Protein AF-0000000069436948 (afdb_homodimer)

Secondary structure (DSSP, 8-state):
--PEESS--HHHHHHHHH-S-EEEEE--SSSSSPPEEEEE-STT-EEEEETTEEEEEEEP-S--HHHHHHHHH-EEEEEEE--SSS--EEEEEEEEEEEETTSTTHHHHHTT------TTEEEEEEEEEEEEEEE--TTSPEEEEEE---HHHHHHHHS-GGGSSHHHHHHHHSB-TT--B---/--PEESS--HHHHHHHHH-S-EEEEE--SSSSSPPEEEEE-STT-EEEEETTEEEEEEEP-S--HHHHHHHHH-EEEEEEE--SSS--EEEEEEEEEEEETTSTTHHHHHTT------TTEEEEEEEEEEEEEEE--TTSPEEEEEE---HHHHHHHHS-GGGSSHHHHHHHHSB-TT--B---

Solvent-accessible surface area (backbone atoms only — not comparable to full-atom values): 18935 Å² total; per-residue (Å²): 98,46,56,74,48,95,56,50,46,72,69,55,45,53,56,60,69,65,46,68,45,36,34,38,18,28,42,39,55,44,59,78,51,70,42,38,67,44,79,46,31,48,79,38,30,60,37,76,77,48,50,46,28,35,35,32,62,36,58,70,63,45,61,21,49,60,55,12,15,24,70,65,54,12,37,32,22,40,36,38,59,41,33,56,93,64,56,33,25,41,38,40,31,31,44,33,45,79,39,39,59,89,39,88,64,26,68,67,58,52,70,69,33,75,45,76,77,57,81,54,50,48,27,34,44,37,31,45,45,75,44,38,34,34,37,61,39,41,45,44,32,31,35,45,82,72,42,68,56,61,54,42,61,56,52,52,69,68,48,54,67,86,61,69,34,72,73,49,42,38,76,54,22,26,35,21,99,81,65,40,61,32,54,131,99,45,56,73,49,94,55,49,46,71,69,55,44,52,54,60,68,65,47,70,47,36,35,41,18,29,41,38,56,44,61,77,49,70,42,39,68,45,79,46,32,48,79,38,29,60,37,75,78,49,51,47,27,36,36,33,62,37,58,72,64,43,61,23,49,61,55,12,15,24,70,66,54,13,38,33,21,42,34,38,58,40,32,55,90,66,56,33,24,40,39,40,31,32,44,34,47,79,39,39,60,88,39,86,66,26,68,67,59,52,70,67,35,75,45,76,77,58,81,54,48,48,27,35,44,37,30,46,45,74,43,38,33,36,40,61,40,41,46,44,33,32,34,44,82,72,43,67,56,60,53,41,62,56,50,53,69,66,48,55,70,86,62,69,33,72,72,51,42,37,76,54,22,26,34,21,99,83,63,40,62,32,55,130

Radius of gyration: 19.74 Å; Cα contacts (8 Å, |Δi|>4): 895; chains: 2; bounding box: 46×58×43 Å

Nearest PDB structures (foldseek):
  3u0i-assembly1_A-2  TM=7.074E-01  e=6.216E-05  Brucella abortus 2308
  3cp3-assembly1_A-2  TM=7.084E-01  e=1.045E-04  Corynebacterium diphtheriae NCTC 13129
  3u5w-assembly1_A-2  TM=6.958E-01  e=8.295E-05  Brucella abortus 2308
  3db0-assembly1_B  TM=6.432E-01  e=4.398E-05  Listeria innocua
  2hq9-assembly1_B  TM=6.538E-01  e=9.862E-05  Mesorhizobium loti

Sequence (368 aa):
MGHVYGEIDDKLARWLTEQPVYFVGTAPSGSDGHVNVSPKGMAGTFAVLGPRQVGYLDYFGSGAETIAHVRDNGRIVLMFCSFDKRCRIIRLHGRARVVQFNEPEYPRLRTSFSKELEKGARSIILVDVTRVADSCGYSVPLMDFVGHRDVYEKHVERVPEEKMTLQSALETNGSSIDGLPALRMGHVYGEIDDKLARWLTEQPVYFVGTAPSGSDGHVNVSPKGMAGTFAVLGPRQVGYLDYFGSGAETIAHVRDNGRIVLMFCSFDKRCRIIRLHGRARVVQFNEPEYPRLRTSFSKELEKGARSIILVDVTRVADSCGYSVPLMDFVGHRDVYEKHVERVPEEKMTLQSALETNGSSIDGLPALR

Organism: Mycobacteroides abscessus (strain ATCC 19977 / DSM 44196 / CCUG 20993 / CIP 104536 / JCM 13569 / NCTC 13031 / TMC 1543 / L948) (NCBI:txid561007)

InterPro domains:
  IPR011576 Pyridoxamine 5'-phosphate oxidase, N-terminal [PF01243] (8-134)
  IPR012349 FMN-binding split barrel [G3DSA:2.30.110.10] (4-133)

Structure (mmCIF, N/CA/C/O backbone):
data_AF-0000000069436948-model_v1
#
loop_
_entity.id
_entity.type
_entity.pdbx_description
1 polymer "Pyridoxamine 5'-phosphate oxidase N-terminal domain-containing protein"
#
loop_
_atom_site.group_PDB
_atom_site.id
_atom_site.type_symbol
_atom_site.label_atom_id
_atom_site.label_alt_id
_atom_site.label_comp_id
_atom_site.label_asym_id
_atom_site.label_entity_id
_atom_site.label_seq_id
_at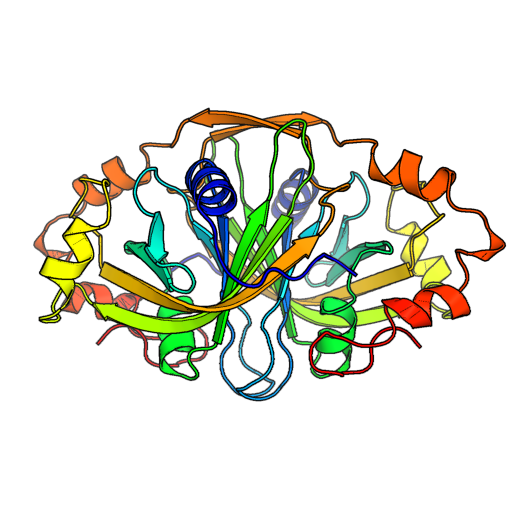om_site.pdbx_PDB_ins_code
_atom_site.Cartn_x
_atom_site.Cartn_y
_atom_site.Cartn_z
_atom_site.occupancy
_atom_site.B_iso_or_equiv
_atom_site.auth_seq_id
_atom_site.auth_comp_id
_atom_site.auth_asym_id
_atom_site.auth_atom_id
_atom_site.pdbx_PDB_model_num
ATOM 1 N N . MET A 1 1 ? 15.203 -11.953 -6.988 1 59.34 1 MET A N 1
ATOM 2 C CA . MET A 1 1 ? 15.055 -10.977 -5.91 1 59.34 1 MET A CA 1
ATOM 3 C C . MET A 1 1 ? 15.391 -9.57 -6.402 1 59.34 1 MET A C 1
ATOM 5 O O . MET A 1 1 ? 16.172 -9.406 -7.336 1 59.34 1 MET A O 1
ATOM 9 N N . GLY A 1 2 ? 14.469 -8.562 -6.164 1 77.75 2 GLY A N 1
ATOM 10 C CA . GLY A 1 2 ? 14.789 -7.188 -6.512 1 77.75 2 GLY A CA 1
ATOM 11 C C . GLY A 1 2 ? 16.188 -6.777 -6.102 1 77.75 2 GLY A C 1
ATOM 12 O O . GLY A 1 2 ? 16.906 -7.551 -5.461 1 77.75 2 GLY A O 1
ATOM 13 N N . HIS A 1 3 ? 16.75 -5.84 -6.676 1 90.75 3 HIS A N 1
ATOM 14 C CA . HIS A 1 3 ? 18.031 -5.242 -6.367 1 90.75 3 HIS A CA 1
ATOM 15 C C . HIS A 1 3 ? 17.953 -4.355 -5.129 1 90.75 3 HIS A C 1
ATOM 17 O O . HIS A 1 3 ? 17.016 -3.574 -4.98 1 90.75 3 HIS A O 1
ATOM 23 N N . VAL A 1 4 ? 18.969 -4.586 -4.211 1 95.69 4 VAL A N 1
ATOM 24 C CA . VAL A 1 4 ? 19.094 -3.74 -3.025 1 95.69 4 VAL A CA 1
ATOM 25 C C . VAL A 1 4 ? 20.172 -2.686 -3.248 1 95.69 4 VAL A C 1
ATOM 27 O O . VAL A 1 4 ? 21.297 -3.014 -3.613 1 95.69 4 VAL A O 1
ATOM 30 N N . TYR A 1 5 ? 19.828 -1.47 -2.994 1 96.56 5 TYR A N 1
ATOM 31 C CA . TYR A 1 5 ? 20.734 -0.349 -3.174 1 96.56 5 TYR A CA 1
ATOM 32 C C . TYR A 1 5 ? 21.406 0.026 -1.858 1 96.56 5 TYR A C 1
ATOM 34 O O . TYR A 1 5 ? 20.844 -0.17 -0.784 1 96.56 5 TYR A O 1
ATOM 42 N N . GLY A 1 6 ? 22.562 0.628 -1.952 1 95.5 6 GLY A N 1
ATOM 43 C CA . GLY A 1 6 ? 23.266 1.081 -0.758 1 95.5 6 GLY A CA 1
ATOM 44 C C . GLY A 1 6 ? 22.672 2.35 -0.169 1 95.5 6 GLY A C 1
ATOM 45 O O . GLY A 1 6 ? 22.703 2.549 1.048 1 95.5 6 GLY A O 1
ATOM 46 N N . GLU A 1 7 ? 22.234 3.158 -1.031 1 97.81 7 GLU A N 1
ATOM 47 C CA . GLU A 1 7 ? 21.688 4.449 -0.642 1 97.81 7 GLU A CA 1
ATOM 48 C C . GLU A 1 7 ? 20.766 5.008 -1.729 1 97.81 7 GLU A C 1
ATOM 50 O O . GLU A 1 7 ? 20.641 4.418 -2.805 1 97.81 7 GLU A O 1
ATOM 55 N N . ILE A 1 8 ? 20.125 6.047 -1.366 1 98.62 8 ILE A N 1
ATOM 56 C CA . ILE A 1 8 ? 19.375 6.812 -2.354 1 98.62 8 ILE A CA 1
ATOM 57 C C . ILE A 1 8 ? 20.297 7.805 -3.051 1 98.62 8 ILE A C 1
ATOM 59 O O . ILE A 1 8 ? 20.609 8.867 -2.508 1 98.62 8 ILE A O 1
ATOM 63 N N . ASP A 1 9 ? 20.703 7.477 -4.207 1 98.06 9 ASP A N 1
ATOM 64 C CA . ASP A 1 9 ? 21.547 8.406 -4.941 1 98.06 9 ASP A CA 1
ATOM 65 C C . ASP A 1 9 ? 20.719 9.445 -5.691 1 98.06 9 ASP A C 1
ATOM 67 O O . ASP A 1 9 ? 19.484 9.438 -5.605 1 98.06 9 ASP A O 1
ATOM 71 N N . ASP A 1 10 ? 21.406 10.328 -6.41 1 97.88 10 ASP A N 1
ATOM 72 C CA . ASP A 1 10 ? 20.734 11.461 -7.055 1 97.88 10 ASP A CA 1
ATOM 73 C C . ASP A 1 10 ? 19.75 10.984 -8.109 1 97.88 10 ASP A C 1
ATOM 75 O O . ASP A 1 10 ? 18.656 11.562 -8.25 1 97.88 10 ASP A O 1
ATOM 79 N N . LYS A 1 11 ? 20.125 10 -8.836 1 97.69 11 LYS A N 1
ATOM 80 C CA . LYS A 1 11 ? 19.25 9.469 -9.883 1 97.69 11 LYS A CA 1
ATOM 81 C C . LYS A 1 11 ? 17.984 8.883 -9.289 1 97.69 11 LYS A C 1
ATOM 83 O O . LYS A 1 11 ? 16.875 9.164 -9.773 1 97.69 11 LYS A O 1
ATOM 88 N N . LEU A 1 12 ? 18.141 8.086 -8.266 1 98.12 12 LEU A N 1
ATOM 89 C CA . LEU A 1 12 ? 16.984 7.492 -7.602 1 98.12 12 LEU A CA 1
ATOM 90 C C . LEU A 1 12 ? 16.125 8.57 -6.938 1 98.12 12 LEU A C 1
ATOM 92 O O . LEU A 1 12 ? 14.898 8.523 -7.004 1 98.12 12 LEU A O 1
ATOM 96 N N . ALA A 1 13 ? 16.766 9.523 -6.305 1 98.5 13 ALA A N 1
ATOM 97 C CA . ALA A 1 13 ? 16.047 10.625 -5.672 1 98.5 13 ALA A CA 1
ATOM 98 C C . ALA A 1 13 ? 15.156 11.344 -6.676 1 98.5 13 ALA A C 1
ATOM 100 O O . ALA A 1 13 ? 13.992 11.648 -6.383 1 98.5 13 ALA A O 1
ATOM 101 N N . ARG A 1 14 ? 15.688 11.641 -7.805 1 97.69 14 ARG A N 1
ATOM 102 C CA . ARG A 1 14 ? 14.922 12.305 -8.852 1 97.69 14 ARG A CA 1
ATOM 103 C C . ARG A 1 14 ? 13.727 11.461 -9.281 1 97.69 14 ARG A C 1
ATOM 105 O O . ARG A 1 14 ? 12.617 11.977 -9.43 1 97.69 14 ARG A O 1
ATOM 112 N N . TRP A 1 15 ? 13.945 10.195 -9.484 1 97.5 15 TRP A N 1
ATOM 113 C CA . TRP A 1 15 ? 12.867 9.305 -9.898 1 97.5 15 TRP A CA 1
ATOM 114 C C . TRP A 1 15 ? 11.758 9.266 -8.852 1 97.5 15 TRP A C 1
ATOM 116 O O . TRP A 1 15 ? 10.57 9.344 -9.195 1 97.5 15 TRP A O 1
ATOM 126 N N . LEU A 1 16 ? 12.133 9.141 -7.566 1 98.31 16 LEU A N 1
ATOM 127 C CA . LEU A 1 16 ? 11.156 9.102 -6.48 1 98.31 16 LEU A CA 1
ATOM 128 C C . LEU A 1 16 ? 10.297 10.367 -6.48 1 98.31 16 LEU A C 1
ATOM 130 O O . LEU A 1 16 ? 9.07 10.289 -6.379 1 98.31 16 LEU A O 1
ATOM 134 N N . THR A 1 17 ? 10.922 11.523 -6.625 1 97.38 17 THR A N 1
ATOM 135 C CA . THR A 1 17 ? 10.242 12.805 -6.488 1 97.38 17 THR A CA 1
ATOM 136 C C . THR A 1 17 ? 9.344 13.078 -7.691 1 97.38 17 THR A C 1
ATOM 138 O O . THR A 1 17 ? 8.445 13.922 -7.629 1 97.38 17 THR A O 1
ATOM 141 N N . GLU A 1 18 ? 9.555 12.352 -8.758 1 95.56 18 GLU A N 1
ATOM 142 C CA . GLU A 1 18 ? 8.781 12.547 -9.984 1 95.56 18 GLU A CA 1
ATOM 143 C C . GLU A 1 18 ? 7.488 11.734 -9.953 1 95.56 18 GLU A C 1
ATOM 145 O O . GLU A 1 18 ? 6.598 11.953 -10.773 1 95.56 18 GLU A O 1
ATOM 150 N N . GLN A 1 19 ? 7.414 10.773 -9.062 1 97.31 19 GLN A N 1
ATOM 151 C CA . GLN A 1 19 ? 6.195 9.977 -8.992 1 97.31 19 GLN A CA 1
ATOM 152 C C . GLN A 1 19 ? 5.035 10.781 -8.422 1 97.31 19 GLN A C 1
ATOM 154 O O . GLN A 1 19 ? 5.164 11.414 -7.371 1 97.31 19 GLN A O 1
ATOM 159 N N . PRO A 1 20 ? 3.844 10.781 -9.078 1 97.25 20 PRO A N 1
ATOM 160 C CA . PRO A 1 20 ? 2.736 11.625 -8.617 1 97.25 20 PRO A CA 1
ATOM 161 C C . PRO A 1 20 ? 2.086 11.102 -7.34 1 97.25 20 PRO A C 1
ATOM 163 O O . PRO A 1 20 ? 1.319 11.82 -6.695 1 97.25 20 PRO A O 1
ATOM 166 N N . VAL A 1 21 ? 2.285 9.859 -7.062 1 98.31 21 VAL A N 1
ATOM 167 C CA . VAL A 1 21 ? 1.703 9.227 -5.883 1 98.31 21 VAL A CA 1
ATOM 168 C C . VAL A 1 21 ? 2.617 8.109 -5.391 1 98.31 21 VAL A C 1
ATOM 170 O O . VAL A 1 21 ? 3.34 7.5 -6.18 1 98.31 21 VAL A O 1
ATOM 173 N N . TYR A 1 22 ? 2.719 7.91 -4.152 1 98.69 22 TYR A N 1
ATOM 174 C CA . TYR A 1 22 ? 3.352 6.758 -3.518 1 98.69 22 TYR A CA 1
ATOM 175 C C . TYR A 1 22 ? 2.496 6.227 -2.375 1 98.69 22 TYR A C 1
ATOM 177 O O . TYR A 1 22 ? 1.44 6.785 -2.068 1 98.69 22 TYR A O 1
ATOM 185 N N . PHE A 1 23 ? 2.883 5.098 -1.789 1 98.88 23 PHE A N 1
ATOM 186 C CA . PHE A 1 23 ? 2.041 4.387 -0.833 1 98.88 23 PHE A CA 1
ATOM 187 C C . PHE A 1 23 ? 2.824 4.055 0.433 1 98.88 23 PHE A C 1
ATOM 189 O O . PHE A 1 23 ? 3.973 3.617 0.363 1 98.88 23 PHE A O 1
ATOM 196 N N . VAL A 1 24 ? 2.199 4.316 1.522 1 98.88 24 VAL A N 1
ATOM 197 C CA . VAL A 1 24 ? 2.842 4.148 2.82 1 98.88 24 VAL A CA 1
ATOM 198 C C . VAL A 1 24 ? 2.215 2.967 3.559 1 98.88 24 VAL A C 1
ATOM 200 O O . VAL A 1 24 ? 0.992 2.896 3.705 1 98.88 24 VAL A O 1
ATOM 203 N N . GLY A 1 25 ? 3.039 2.033 3.977 1 98.88 25 GLY A N 1
ATOM 204 C CA . GLY A 1 25 ? 2.609 0.915 4.801 1 98.88 25 GLY A CA 1
ATOM 205 C C . GLY A 1 25 ? 3.137 0.984 6.223 1 98.88 25 GLY A C 1
ATOM 206 O O . GLY A 1 25 ? 4.316 1.278 6.438 1 98.88 25 GLY A O 1
ATOM 207 N N . THR A 1 26 ? 2.285 0.792 7.18 1 98.81 26 THR A N 1
ATOM 208 C CA . THR A 1 26 ? 2.654 0.704 8.586 1 98.81 26 THR A CA 1
ATOM 209 C C . THR A 1 26 ? 1.854 -0.389 9.289 1 98.81 26 THR A C 1
ATOM 211 O O . THR A 1 26 ? 0.865 -0.887 8.742 1 98.81 26 THR A O 1
ATOM 214 N N . ALA A 1 27 ? 2.312 -0.793 10.438 1 98.62 27 ALA A N 1
ATOM 215 C CA . ALA A 1 27 ? 1.615 -1.788 11.25 1 98.62 27 ALA A CA 1
ATOM 216 C C . ALA A 1 27 ? 1.962 -1.632 12.727 1 98.62 27 ALA A C 1
ATOM 218 O O . ALA A 1 27 ? 3.109 -1.348 13.078 1 98.62 27 ALA A O 1
ATOM 219 N N . PRO A 1 28 ? 0.971 -1.758 13.547 1 97.62 28 PRO A N 1
ATOM 220 C CA . PRO A 1 28 ? 1.282 -1.753 14.984 1 97.62 28 PRO A CA 1
ATOM 221 C C . PRO A 1 28 ? 2.012 -3.018 15.43 1 97.62 28 PRO A C 1
ATOM 223 O O . PRO A 1 28 ? 2.025 -4.016 14.711 1 97.62 28 PRO A O 1
ATOM 226 N N . SER A 1 29 ? 2.568 -2.947 16.594 1 95.69 29 SER A N 1
ATOM 227 C CA . SER A 1 29 ? 3.229 -4.105 17.188 1 95.69 29 SER A CA 1
ATOM 228 C C . SER A 1 29 ? 2.232 -5.227 17.469 1 95.69 29 SER A C 1
ATOM 230 O O . SER A 1 29 ? 1.037 -4.977 17.625 1 95.69 29 SER A O 1
ATOM 232 N N . GLY A 1 30 ? 2.744 -6.473 17.469 1 91.06 30 GLY A N 1
ATOM 233 C CA . GLY A 1 30 ? 1.892 -7.609 17.781 1 91.06 30 GLY A CA 1
ATOM 234 C C . GLY A 1 30 ? 1.246 -8.219 16.547 1 91.06 30 GLY A C 1
ATOM 235 O O . GLY A 1 30 ? 1.585 -7.859 15.422 1 91.06 30 GLY A O 1
ATOM 236 N N . SER A 1 31 ? 0.294 -9.141 16.797 1 90.75 31 SER A N 1
ATOM 237 C CA . SER A 1 31 ? -0.23 -9.93 15.688 1 90.75 31 SER A CA 1
ATOM 238 C C . SER A 1 31 ? -1.684 -9.57 15.391 1 90.75 31 SER A C 1
ATOM 240 O O . SER A 1 31 ? -2.25 -10.031 14.398 1 90.75 31 SER A O 1
ATOM 242 N N . ASP A 1 32 ? -2.213 -8.695 16.125 1 91.06 32 ASP A N 1
ATOM 243 C CA . ASP A 1 32 ? -3.664 -8.562 16.031 1 91.06 32 ASP A CA 1
ATOM 244 C C . ASP A 1 32 ? -4.055 -7.188 15.484 1 91.06 32 ASP A C 1
ATOM 246 O O . ASP A 1 32 ? -5.203 -6.977 15.094 1 91.06 32 ASP A O 1
ATOM 250 N N . GLY A 1 33 ? -3.178 -6.262 15.508 1 95.81 33 GLY A N 1
ATOM 251 C CA . GLY A 1 33 ? -3.518 -4.926 15.047 1 95.81 33 GLY A CA 1
ATOM 252 C C . GLY A 1 33 ? -3.684 -4.844 13.539 1 95.81 33 GLY A C 1
ATOM 253 O O . GLY A 1 33 ? -3.166 -5.688 12.805 1 95.81 33 GLY A O 1
ATOM 254 N N . HIS A 1 34 ? -4.359 -3.861 13.055 1 98.06 34 HIS A N 1
ATOM 255 C CA . HIS A 1 34 ? -4.633 -3.682 11.633 1 98.06 34 HIS A CA 1
ATOM 256 C C . HIS A 1 34 ? -3.436 -3.072 10.914 1 98.06 34 HIS A C 1
ATOM 258 O O . HIS A 1 34 ? -2.912 -2.037 11.336 1 98.06 34 HIS A O 1
ATOM 264 N N . VAL A 1 35 ? -3.029 -3.729 9.859 1 98.62 35 VAL A N 1
ATOM 265 C CA . VAL A 1 35 ? -2.027 -3.148 8.977 1 98.62 35 VAL A CA 1
ATOM 266 C C . VAL A 1 35 ? -2.627 -1.965 8.219 1 98.62 35 VAL A C 1
ATOM 268 O O . VAL A 1 35 ? -3.83 -1.938 7.949 1 98.62 35 VAL A O 1
ATOM 271 N N . ASN A 1 36 ? -1.836 -0.972 7.926 1 98.56 36 ASN A N 1
ATOM 272 C CA . ASN A 1 36 ? -2.324 0.214 7.234 1 98.56 36 ASN A CA 1
ATOM 273 C C . ASN A 1 36 ? -1.587 0.44 5.918 1 98.56 36 ASN A C 1
ATOM 275 O O . ASN A 1 36 ? -0.367 0.279 5.848 1 98.56 36 ASN A O 1
ATOM 279 N N . VAL A 1 37 ? -2.291 0.756 4.859 1 98.75 37 VAL A N 1
ATOM 280 C CA . VAL A 1 37 ? -1.753 1.28 3.609 1 98.75 37 VAL A CA 1
ATOM 281 C C . VAL A 1 37 ? -2.463 2.582 3.246 1 98.75 37 VAL A C 1
ATOM 283 O O . VAL A 1 37 ? -3.693 2.664 3.309 1 98.75 37 VAL A O 1
ATOM 286 N N . SER A 1 38 ? -1.724 3.582 2.869 1 97.88 38 SER A N 1
ATOM 287 C CA . SER A 1 38 ? -2.322 4.855 2.48 1 97.88 38 SER A CA 1
ATOM 288 C C . SER A 1 38 ? -1.605 5.461 1.278 1 97.88 38 SER A C 1
ATOM 290 O O . SER A 1 38 ? -0.377 5.41 1.19 1 97.88 38 SER A O 1
ATOM 292 N N . PRO A 1 39 ? -2.334 5.98 0.352 1 97.75 39 PRO A N 1
ATOM 293 C CA . PRO A 1 39 ? -1.712 6.715 -0.752 1 97.75 39 PRO A CA 1
ATOM 294 C C . PRO A 1 39 ? -1.373 8.156 -0.385 1 97.75 39 PRO A C 1
ATOM 296 O O . PRO A 1 39 ? -2.115 8.805 0.361 1 97.75 39 PRO A O 1
ATOM 299 N N . LYS A 1 40 ? -0.239 8.586 -0.822 1 97.31 40 LYS A N 1
ATOM 300 C CA . LYS A 1 40 ? 0.201 9.969 -0.641 1 97.31 40 LYS A CA 1
ATOM 301 C C . LYS A 1 40 ? 0.426 10.648 -1.985 1 97.31 40 LYS A C 1
ATOM 303 O O . LYS A 1 40 ? 1.212 10.18 -2.807 1 97.31 40 LYS A O 1
ATOM 308 N N . GLY A 1 41 ? -0.276 11.648 -2.148 1 96.12 41 GLY A N 1
ATOM 309 C CA . GLY A 1 41 ? -0.136 12.469 -3.34 1 96.12 41 GLY A CA 1
ATOM 310 C C . GLY A 1 41 ? 0.143 13.93 -3.031 1 96.12 41 GLY A C 1
ATOM 311 O O . GLY A 1 41 ? 0.889 14.234 -2.102 1 96.12 41 GLY A O 1
ATOM 312 N N . MET A 1 42 ? -0.263 14.844 -3.871 1 95.69 42 MET A N 1
ATOM 313 C CA . MET A 1 42 ? -0.029 16.281 -3.752 1 95.69 42 MET A CA 1
ATOM 314 C C . MET A 1 42 ? 1.442 16.609 -3.979 1 95.69 42 MET A C 1
ATOM 316 O O . MET A 1 42 ? 2.301 16.219 -3.186 1 95.69 42 MET A O 1
ATOM 320 N N . ALA A 1 43 ? 1.67 17.359 -5.012 1 95.75 43 ALA A N 1
ATOM 321 C CA . ALA A 1 43 ? 3.029 17.734 -5.395 1 95.75 43 ALA A CA 1
ATOM 322 C C . ALA A 1 43 ? 3.721 18.5 -4.273 1 95.75 43 ALA A C 1
ATOM 324 O O . ALA A 1 43 ? 3.104 19.344 -3.621 1 95.75 43 ALA A O 1
ATOM 325 N N . GLY A 1 44 ? 5.016 18.188 -4.09 1 97.62 44 GLY A N 1
ATOM 326 C CA . GLY A 1 44 ? 5.824 18.984 -3.182 1 97.62 44 GLY A CA 1
ATOM 327 C C . GLY A 1 44 ? 5.762 18.5 -1.744 1 97.62 44 GLY A C 1
ATOM 328 O O . GLY A 1 44 ? 6.348 19.109 -0.851 1 97.62 44 GLY A O 1
ATOM 329 N N . THR A 1 45 ? 5.039 17.406 -1.477 1 98.12 45 THR A N 1
ATOM 330 C CA . THR A 1 45 ? 4.855 16.953 -0.103 1 98.12 45 THR A CA 1
ATOM 331 C C . THR A 1 45 ? 5.895 15.906 0.262 1 98.12 45 THR A C 1
ATOM 333 O O . THR A 1 45 ? 6.059 15.57 1.437 1 98.12 45 THR A O 1
ATOM 336 N N . PHE A 1 46 ? 6.605 15.344 -0.663 1 98.75 46 PHE A N 1
ATOM 337 C CA . PHE A 1 46 ? 7.656 14.359 -0.437 1 98.75 46 PHE A CA 1
ATOM 338 C C . PHE A 1 46 ? 9.031 14.969 -0.702 1 98.75 46 PHE A C 1
ATOM 340 O O . PHE A 1 46 ? 9.195 15.758 -1.635 1 98.75 46 PHE A O 1
ATOM 347 N N . ALA A 1 47 ? 10.062 14.547 0.097 1 98.69 47 ALA A N 1
ATOM 348 C CA . ALA A 1 47 ? 11.43 15.023 -0.121 1 98.69 47 ALA A CA 1
ATOM 349 C C . ALA A 1 47 ? 12.445 13.953 0.238 1 98.69 47 ALA A C 1
ATOM 351 O O . ALA A 1 47 ? 12.258 13.203 1.199 1 98.69 47 ALA A O 1
ATOM 352 N N . VAL A 1 48 ? 13.469 13.852 -0.541 1 98.75 48 VAL A N 1
ATOM 353 C CA . VAL A 1 48 ? 14.68 13.133 -0.158 1 98.75 48 VAL A CA 1
ATOM 354 C C . VAL A 1 48 ? 15.625 14.078 0.585 1 98.75 48 VAL A C 1
ATOM 356 O O . VAL A 1 48 ? 16.094 15.07 0.022 1 98.75 48 VAL A O 1
ATOM 359 N N . LEU A 1 49 ? 15.906 13.805 1.872 1 98.5 49 LEU A N 1
ATOM 360 C CA . LEU A 1 49 ? 16.594 14.734 2.762 1 98.5 49 LEU A CA 1
ATOM 361 C C . LEU A 1 49 ? 18.078 14.375 2.887 1 98.5 49 LEU A C 1
ATOM 363 O O . LEU A 1 49 ? 18.859 15.141 3.449 1 98.5 49 LEU A O 1
ATOM 367 N N . GLY A 1 50 ? 18.469 13.203 2.412 1 98.06 50 GLY A N 1
ATOM 368 C CA . GLY A 1 50 ? 19.828 12.656 2.402 1 98.06 50 GLY A CA 1
ATOM 369 C C . GLY A 1 50 ? 19.891 11.258 1.812 1 98.06 50 GLY A C 1
ATOM 370 O O . GLY A 1 50 ? 18.875 10.711 1.379 1 98.06 50 GLY A O 1
ATOM 371 N N . PRO A 1 51 ? 21.062 10.688 1.759 1 98.19 51 PRO A N 1
ATOM 372 C CA . PRO A 1 51 ? 21.25 9.383 1.11 1 98.19 51 PRO A CA 1
ATOM 373 C C . PRO A 1 51 ? 20.469 8.266 1.806 1 98.19 51 PRO A C 1
ATOM 375 O O . PRO A 1 51 ? 20.25 7.203 1.219 1 98.19 51 PRO A O 1
ATOM 378 N N . ARG A 1 52 ? 20.078 8.508 3.057 1 98.44 52 ARG A N 1
ATOM 379 C CA . ARG A 1 52 ? 19.344 7.488 3.791 1 98.44 52 ARG A CA 1
ATOM 380 C C . ARG A 1 52 ? 18.219 8.109 4.605 1 98.44 52 ARG A C 1
ATOM 382 O O . ARG A 1 52 ? 17.906 7.641 5.703 1 98.44 52 ARG A O 1
ATOM 389 N N . GLN A 1 53 ? 17.703 9.18 4.156 1 98.81 53 GLN A N 1
ATOM 390 C CA . GLN A 1 53 ? 16.609 9.836 4.879 1 98.81 53 GLN A CA 1
ATOM 391 C C . GLN A 1 53 ? 15.625 10.477 3.914 1 98.81 53 GLN A C 1
ATOM 393 O O . GLN A 1 53 ? 16.016 11.164 2.973 1 98.81 53 GLN A O 1
ATOM 398 N N . VAL A 1 54 ? 14.414 10.211 4.133 1 98.94 54 VAL A N 1
ATOM 399 C CA . VAL A 1 54 ? 13.336 10.859 3.398 1 98.94 54 VAL A CA 1
ATOM 400 C C . VAL A 1 54 ? 12.297 11.398 4.375 1 98.94 54 VAL A C 1
ATOM 402 O O . VAL A 1 54 ? 12.352 11.109 5.574 1 98.94 54 VAL A O 1
ATOM 405 N N . GLY A 1 55 ? 11.383 12.18 3.883 1 98.88 55 GLY A N 1
ATOM 406 C CA . GLY A 1 55 ? 10.25 12.672 4.656 1 98.88 55 GLY A CA 1
ATOM 407 C C . GLY A 1 55 ? 9.078 13.086 3.791 1 98.88 55 GLY A C 1
ATOM 408 O O . GLY A 1 55 ? 9.219 13.266 2.58 1 98.88 55 GLY A O 1
ATOM 409 N N . TYR A 1 56 ? 7.945 13.18 4.414 1 98.81 56 TYR A N 1
ATOM 410 C CA . TYR A 1 56 ? 6.797 13.719 3.699 1 98.81 56 TYR A CA 1
ATOM 411 C C . TYR A 1 56 ? 5.879 14.492 4.645 1 98.81 56 TYR A C 1
ATOM 413 O O . TYR A 1 56 ? 5.836 14.211 5.844 1 98.81 56 TYR A O 1
ATOM 421 N N . LEU A 1 57 ? 5.223 15.508 4.09 1 98.06 57 LEU A N 1
ATOM 422 C CA . LEU A 1 57 ? 4.191 16.281 4.785 1 98.06 57 LEU A CA 1
ATOM 423 C C . LEU A 1 57 ? 2.906 15.461 4.91 1 98.06 57 LEU A C 1
ATOM 425 O O . LEU A 1 57 ? 2.381 14.969 3.91 1 98.06 57 LEU A O 1
ATOM 429 N N . ASP A 1 58 ? 2.494 15.297 6.105 1 96.25 58 ASP A N 1
ATOM 430 C CA . ASP A 1 58 ? 1.271 14.57 6.438 1 96.25 58 ASP A CA 1
ATOM 431 C C . ASP A 1 58 ? 0.137 15.531 6.781 1 96.25 58 ASP A C 1
ATOM 433 O O . ASP A 1 58 ? 0.25 16.328 7.719 1 96.25 58 ASP A O 1
ATOM 437 N N . TYR A 1 59 ? -0.925 15.445 6.012 1 93.5 59 TYR A N 1
ATOM 438 C CA . TYR A 1 59 ? -2.068 16.328 6.188 1 93.5 59 TYR A CA 1
ATOM 439 C C . TYR A 1 59 ? -3.205 15.625 6.914 1 93.5 59 TYR A C 1
ATOM 441 O O . TYR A 1 59 ? -3.293 14.391 6.891 1 93.5 59 TYR A O 1
ATOM 449 N N . PHE A 1 60 ? -4.031 16.406 7.484 1 88.38 60 PHE A N 1
ATOM 450 C CA . PHE A 1 60 ? -5.195 15.906 8.203 1 88.38 60 PHE A CA 1
ATOM 451 C C . PHE A 1 60 ? -6.078 15.078 7.277 1 88.38 60 PHE A C 1
ATOM 453 O O . PHE A 1 60 ? -6.262 15.422 6.109 1 88.38 60 PHE A O 1
ATOM 460 N N . GLY A 1 61 ? -6.602 13.992 7.797 1 83 61 GLY A N 1
ATOM 461 C CA . GLY A 1 61 ? -7.52 13.125 7.078 1 83 61 GLY A CA 1
ATOM 462 C C . GLY A 1 61 ? -8.422 12.32 7.996 1 83 61 GLY A C 1
ATOM 463 O O . GLY A 1 61 ? -8.617 12.68 9.156 1 83 61 GLY A O 1
ATOM 464 N N . SER A 1 62 ? -9.016 11.352 7.426 1 81.94 62 SER A N 1
ATOM 465 C CA . SER A 1 62 ? -10.023 10.57 8.133 1 81.94 62 SER A CA 1
ATOM 466 C C . SER A 1 62 ? -9.398 9.758 9.258 1 81.94 62 SER A C 1
ATOM 468 O O . SER A 1 62 ? -10.062 9.453 10.258 1 81.94 62 SER A O 1
ATOM 470 N N . GLY A 1 63 ? -8.172 9.398 9.188 1 89.25 63 GLY A N 1
ATOM 471 C CA . GLY A 1 63 ? -7.547 8.57 10.203 1 89.25 63 GLY A CA 1
ATOM 472 C C . GLY A 1 63 ? -6.117 8.969 10.508 1 89.25 63 GLY A C 1
ATOM 473 O O . GLY A 1 63 ? -5.613 9.953 9.961 1 89.25 63 GLY A O 1
ATOM 474 N N . ALA A 1 64 ? -5.551 8.312 11.5 1 95.12 64 ALA A N 1
ATOM 475 C CA . ALA A 1 64 ? -4.195 8.633 11.938 1 95.12 64 ALA A CA 1
ATOM 476 C C . ALA A 1 64 ? -3.377 7.367 12.172 1 95.12 64 ALA A C 1
ATOM 478 O O . ALA A 1 64 ? -2.541 7.32 13.078 1 95.12 64 ALA A O 1
ATOM 479 N N . GLU A 1 65 ? -3.639 6.391 11.422 1 97.44 65 GLU A N 1
ATOM 480 C CA . GLU A 1 65 ? -3.025 5.082 11.617 1 97.44 65 GLU A CA 1
ATOM 481 C C . GLU A 1 65 ? -1.504 5.168 11.531 1 97.44 65 GLU A C 1
ATOM 483 O O . GLU A 1 65 ? -0.799 4.633 12.391 1 97.44 65 GLU A O 1
ATOM 488 N N . THR A 1 66 ? -0.974 5.883 10.484 1 98.25 66 THR A N 1
ATOM 489 C CA . THR A 1 66 ? 0.471 5.957 10.297 1 98.25 66 THR A CA 1
ATOM 490 C C . THR A 1 66 ? 1.143 6.578 11.523 1 98.25 66 THR A C 1
ATOM 492 O O . THR A 1 66 ? 2.123 6.039 12.039 1 98.25 66 THR A O 1
ATOM 495 N N . ILE A 1 67 ? 0.588 7.652 11.961 1 98.19 67 ILE A N 1
ATOM 496 C CA . ILE A 1 67 ? 1.16 8.328 13.117 1 98.19 67 ILE A CA 1
ATOM 497 C C . ILE A 1 67 ? 1.151 7.395 14.32 1 98.19 67 ILE A C 1
ATOM 499 O O . ILE A 1 67 ? 2.16 7.258 15.016 1 98.19 67 ILE A O 1
ATOM 503 N N . ALA A 1 68 ? 0.044 6.73 14.562 1 98.19 68 ALA A N 1
ATOM 504 C CA . ALA A 1 68 ? -0.085 5.828 15.703 1 98.19 68 ALA A CA 1
ATOM 505 C C . ALA A 1 68 ? 0.924 4.684 15.609 1 98.19 68 ALA A C 1
ATOM 507 O O . ALA A 1 68 ? 1.575 4.348 16.609 1 98.19 68 ALA A O 1
ATOM 508 N N . HIS A 1 69 ? 1.017 4.074 14.477 1 98.56 69 HIS A N 1
ATOM 509 C CA . HIS A 1 69 ? 1.917 2.941 14.297 1 98.56 69 HIS A CA 1
ATOM 510 C C . HIS A 1 69 ? 3.375 3.367 14.445 1 98.56 69 HIS A C 1
ATOM 512 O O . HIS A 1 69 ? 4.172 2.662 15.07 1 98.56 69 HIS A O 1
ATOM 518 N N . VAL A 1 70 ? 3.736 4.512 13.828 1 98.56 70 VAL A N 1
ATOM 519 C CA . VAL A 1 70 ? 5.098 5.031 13.914 1 98.56 70 VAL A CA 1
ATOM 520 C C . VAL A 1 70 ? 5.453 5.309 15.375 1 98.56 70 VAL A C 1
ATOM 522 O O . VAL A 1 70 ? 6.562 4.996 15.82 1 98.56 70 VAL A O 1
ATOM 525 N N . ARG A 1 71 ? 4.543 5.816 16.109 1 98.12 71 ARG A N 1
ATOM 526 C CA . ARG A 1 71 ? 4.793 6.07 17.516 1 98.12 71 ARG A CA 1
ATOM 527 C C . ARG A 1 71 ? 4.934 4.766 18.297 1 98.12 71 ARG A C 1
ATOM 529 O O . ARG A 1 71 ? 5.684 4.695 19.266 1 98.12 71 ARG A O 1
ATOM 536 N N . ASP A 1 72 ? 4.238 3.789 17.875 1 97.94 72 ASP A N 1
ATOM 537 C CA . ASP A 1 72 ? 4.238 2.498 18.547 1 97.94 72 ASP A CA 1
ATOM 538 C C . ASP A 1 72 ? 5.562 1.768 18.344 1 97.94 72 ASP A C 1
ATOM 540 O O . ASP A 1 72 ? 6.137 1.233 19.297 1 97.94 72 ASP A O 1
ATOM 544 N N . ASN A 1 73 ? 6.09 1.724 17.109 1 98.06 73 ASN A N 1
ATOM 545 C CA . ASN A 1 73 ? 7.25 0.867 16.891 1 98.06 73 ASN A CA 1
ATOM 546 C C . ASN A 1 73 ? 8.172 1.425 15.812 1 98.06 73 ASN A C 1
ATOM 548 O O . ASN A 1 73 ? 9.242 0.871 15.555 1 98.06 73 ASN A O 1
ATOM 552 N N . GLY A 1 74 ? 7.758 2.438 15.047 1 98.31 74 GLY A N 1
ATOM 553 C CA . GLY A 1 74 ? 8.594 3.172 14.109 1 98.31 74 GLY A CA 1
ATOM 554 C C . GLY A 1 74 ? 8.688 2.51 12.75 1 98.31 74 GLY A C 1
ATOM 555 O O . GLY A 1 74 ? 9.227 3.096 11.805 1 98.31 74 GLY A O 1
ATOM 556 N N . ARG A 1 75 ? 8.211 1.284 12.539 1 98.19 75 ARG A N 1
ATOM 557 C CA . ARG A 1 75 ? 8.398 0.589 11.266 1 98.19 75 ARG A CA 1
ATOM 558 C C . ARG A 1 75 ? 7.523 1.199 10.18 1 98.19 75 ARG A C 1
ATOM 560 O O . ARG A 1 75 ? 6.363 1.541 10.422 1 98.19 75 ARG A O 1
ATOM 567 N N . ILE A 1 76 ? 8.062 1.341 9.031 1 98.81 76 ILE A N 1
ATOM 568 C CA . ILE A 1 76 ? 7.348 1.968 7.922 1 98.81 76 ILE A CA 1
ATOM 569 C C . ILE A 1 76 ? 7.961 1.521 6.594 1 98.81 76 ILE A C 1
ATOM 571 O O . ILE A 1 76 ? 9.148 1.195 6.531 1 98.81 76 ILE A O 1
ATOM 575 N N . VAL A 1 77 ? 7.168 1.403 5.598 1 98.94 77 VAL A N 1
ATOM 576 C CA . VAL A 1 77 ? 7.645 1.244 4.227 1 98.94 77 VAL A CA 1
ATOM 577 C C . VAL A 1 77 ? 6.973 2.275 3.324 1 98.94 77 VAL A C 1
ATOM 579 O O . VAL A 1 77 ? 5.773 2.539 3.455 1 98.94 77 VAL A O 1
ATOM 582 N N . LEU A 1 78 ? 7.703 2.945 2.523 1 98.94 78 LEU A N 1
ATOM 583 C CA . LEU A 1 78 ? 7.199 3.719 1.395 1 98.94 78 LEU A CA 1
ATOM 584 C C . LEU A 1 78 ? 7.414 2.971 0.083 1 98.94 78 LEU A C 1
ATOM 586 O O . LEU A 1 78 ? 8.539 2.559 -0.224 1 98.94 78 LEU A O 1
ATOM 590 N N . MET A 1 79 ? 6.387 2.797 -0.636 1 98.94 79 MET A N 1
ATOM 591 C CA . MET A 1 79 ? 6.484 2.121 -1.927 1 98.94 79 MET A CA 1
ATOM 592 C C . MET A 1 79 ? 6.109 3.064 -3.064 1 98.94 79 MET A C 1
ATOM 594 O O . MET A 1 79 ? 5.066 3.717 -3.018 1 98.94 79 MET A O 1
ATOM 598 N N . PHE A 1 80 ? 6.977 3.133 -3.98 1 98.75 80 PHE A N 1
ATOM 599 C CA . PHE A 1 80 ? 6.758 3.848 -5.234 1 98.75 80 PHE A CA 1
ATOM 600 C C . PHE A 1 80 ? 6.637 2.875 -6.398 1 98.75 80 PHE A C 1
ATOM 602 O O . PHE A 1 80 ? 7.32 1.849 -6.43 1 98.75 80 PHE A O 1
ATOM 609 N N . CYS A 1 81 ? 5.734 3.209 -7.297 1 97.75 81 CYS A N 1
ATOM 610 C CA . CYS A 1 81 ? 5.688 2.412 -8.516 1 97.75 81 CYS A CA 1
ATOM 611 C C . CYS A 1 81 ? 5.43 3.293 -9.734 1 97.75 81 CYS A C 1
ATOM 613 O O . CYS A 1 81 ? 4.758 4.32 -9.633 1 97.75 81 CYS A O 1
ATOM 615 N N . SER A 1 82 ? 5.992 2.9 -10.82 1 95.81 82 SER A N 1
ATOM 616 C CA . SER A 1 82 ? 5.785 3.625 -12.07 1 95.81 82 SER A CA 1
ATOM 617 C C . SER A 1 82 ? 4.488 3.193 -12.75 1 95.81 82 SER A C 1
ATOM 619 O O . SER A 1 82 ? 4.164 2.004 -12.781 1 95.81 82 SER A O 1
ATOM 621 N N . PHE A 1 83 ? 3.729 4.141 -13.227 1 97.44 83 PHE A N 1
ATOM 622 C CA . PHE A 1 83 ? 2.529 3.898 -14.023 1 97.44 83 PHE A CA 1
ATOM 623 C C . PHE A 1 83 ? 2.773 4.227 -15.484 1 97.44 83 PHE A C 1
ATOM 625 O O . PHE A 1 83 ? 1.884 4.051 -16.328 1 97.44 83 PHE A O 1
ATOM 632 N N . ASP A 1 84 ? 4 4.664 -15.758 1 94.25 84 ASP A N 1
ATOM 633 C CA . ASP A 1 84 ? 4.371 4.973 -17.141 1 94.25 84 ASP A CA 1
ATOM 634 C C . ASP A 1 84 ? 4.984 3.752 -17.828 1 94.25 84 ASP A C 1
ATOM 636 O O . ASP A 1 84 ? 4.828 2.623 -17.359 1 94.25 84 ASP A O 1
ATOM 640 N N . LYS A 1 85 ? 5.664 3.91 -18.984 1 88.62 85 LYS A N 1
ATOM 641 C CA . LYS A 1 85 ? 6.109 2.799 -19.828 1 88.62 85 LYS A CA 1
ATOM 642 C C . LYS A 1 85 ? 7.211 1.999 -19.141 1 88.62 85 LYS A C 1
ATOM 644 O O . LYS A 1 85 ? 7.367 0.802 -19.391 1 88.62 85 LYS A O 1
ATOM 649 N N . ARG A 1 86 ? 8.047 2.643 -18.406 1 88.44 86 ARG A N 1
ATOM 650 C CA . ARG A 1 86 ? 9.109 1.921 -17.719 1 88.44 86 ARG A CA 1
ATOM 651 C C . ARG A 1 86 ? 8.602 1.314 -16.422 1 88.44 86 ARG A C 1
ATOM 653 O O . ARG A 1 86 ? 8.102 2.031 -15.547 1 88.44 86 ARG A O 1
ATOM 660 N N . CYS A 1 87 ? 8.664 -0.012 -16.219 1 90.62 87 CYS A N 1
ATOM 661 C CA . CYS A 1 87 ? 8.211 -0.719 -15.031 1 90.62 87 CYS A CA 1
ATOM 662 C C . CYS A 1 87 ? 9.234 -0.612 -13.906 1 90.62 87 CYS A C 1
ATOM 664 O O . CYS A 1 87 ? 10.398 -0.97 -14.086 1 90.62 87 CYS A O 1
ATOM 666 N N . ARG A 1 88 ? 8.836 -0.193 -12.805 1 94.38 88 ARG A N 1
ATOM 667 C CA . ARG A 1 88 ? 9.727 -0.142 -11.648 1 94.38 88 ARG A CA 1
ATOM 668 C C . ARG A 1 88 ? 8.945 0.048 -10.359 1 94.38 88 ARG A C 1
ATOM 670 O O . ARG A 1 88 ? 8 0.84 -10.312 1 94.38 88 ARG A O 1
ATOM 677 N N . ILE A 1 89 ? 9.305 -0.693 -9.391 1 97.62 89 ILE A N 1
ATOM 678 C CA . ILE A 1 89 ? 8.844 -0.474 -8.023 1 97.62 89 ILE A CA 1
ATOM 679 C C . ILE A 1 89 ? 10.047 -0.232 -7.109 1 97.62 89 ILE A C 1
ATOM 681 O O . ILE A 1 89 ? 11.062 -0.916 -7.223 1 97.62 89 ILE A O 1
ATOM 685 N N . ILE A 1 90 ? 9.953 0.72 -6.285 1 98.5 90 ILE A N 1
ATOM 686 C CA . ILE A 1 90 ? 10.953 0.961 -5.254 1 98.5 90 ILE A CA 1
ATOM 687 C C . ILE A 1 90 ? 10.297 0.924 -3.875 1 98.5 90 ILE A C 1
ATOM 689 O O . ILE A 1 90 ? 9.234 1.508 -3.672 1 98.5 90 ILE A O 1
ATOM 693 N N . ARG A 1 91 ? 10.906 0.192 -2.988 1 98.62 91 ARG A N 1
ATOM 694 C CA . ARG A 1 91 ? 10.492 0.206 -1.59 1 98.62 91 ARG A CA 1
ATOM 695 C C . ARG A 1 91 ? 11.594 0.76 -0.698 1 98.62 91 ARG A C 1
ATOM 697 O O . ARG A 1 91 ? 12.75 0.351 -0.809 1 98.62 91 ARG A O 1
ATOM 704 N N . LEU A 1 92 ? 11.219 1.723 0.07 1 98.88 92 LEU A N 1
ATOM 705 C CA . LEU A 1 92 ? 12.062 2.266 1.131 1 98.88 92 LEU A CA 1
ATOM 706 C C . LEU A 1 92 ? 11.586 1.79 2.5 1 98.88 92 LEU A C 1
ATOM 708 O O . LEU A 1 92 ? 10.555 2.248 2.994 1 98.88 92 LEU A O 1
ATOM 712 N N . HIS A 1 93 ? 12.305 0.837 3.076 1 98.81 93 HIS A N 1
ATOM 713 C CA . HIS A 1 93 ? 12.023 0.44 4.449 1 98.81 93 HIS A CA 1
ATOM 714 C C . HIS A 1 93 ? 12.852 1.256 5.438 1 98.81 93 HIS A C 1
ATOM 716 O O . HIS A 1 93 ? 13.969 1.668 5.125 1 98.81 93 HIS A O 1
ATOM 722 N N . GLY A 1 94 ? 12.242 1.482 6.586 1 98.56 94 GLY A N 1
ATOM 723 C CA . GLY A 1 94 ? 13.016 2.203 7.582 1 98.56 94 GLY A CA 1
ATOM 724 C C . GLY A 1 94 ? 12.297 2.357 8.906 1 98.56 94 GLY A C 1
ATOM 725 O O . GLY A 1 94 ? 11.359 1.619 9.195 1 98.56 94 GLY A O 1
ATOM 726 N N . ARG A 1 95 ? 12.875 3.244 9.719 1 98.62 95 ARG A N 1
ATOM 727 C CA . ARG A 1 95 ? 12.289 3.682 10.984 1 98.62 95 ARG A CA 1
ATOM 728 C C . ARG A 1 95 ? 11.906 5.156 10.93 1 98.62 95 ARG A C 1
ATOM 730 O O . ARG A 1 95 ? 12.727 6.004 10.578 1 98.62 95 ARG A O 1
ATOM 737 N N . ALA A 1 96 ? 10.656 5.375 11.312 1 98.81 96 ALA A N 1
ATOM 738 C CA . ALA A 1 96 ? 10.156 6.742 11.164 1 98.81 96 ALA A CA 1
ATOM 739 C C . ALA A 1 96 ? 9.906 7.383 12.523 1 98.81 96 ALA A C 1
ATOM 741 O O . ALA A 1 96 ? 9.789 6.688 13.539 1 98.81 96 ALA A O 1
ATOM 742 N N . ARG A 1 97 ? 9.844 8.625 12.547 1 98.56 97 ARG A N 1
ATOM 743 C CA . ARG A 1 97 ? 9.32 9.414 13.664 1 98.56 97 ARG A CA 1
ATOM 744 C C . ARG A 1 97 ? 8.383 10.508 13.156 1 98.56 97 ARG A C 1
ATOM 746 O O . ARG A 1 97 ? 8.484 10.938 12.008 1 98.56 97 ARG A O 1
ATOM 753 N N . VAL A 1 98 ? 7.527 10.914 14.078 1 98.5 98 VAL A N 1
ATOM 754 C CA . VAL A 1 98 ? 6.539 11.945 13.789 1 98.5 98 VAL A CA 1
ATOM 755 C C . VAL A 1 98 ? 7.008 13.289 14.352 1 98.5 98 VAL A C 1
ATOM 757 O O . VAL A 1 98 ? 7.398 13.375 15.516 1 98.5 98 VAL A O 1
ATOM 760 N N . VAL A 1 99 ? 7.004 14.305 13.531 1 98.31 99 VAL A N 1
ATOM 761 C CA . VAL A 1 99 ? 7.207 15.68 13.969 1 98.31 99 VAL A CA 1
ATOM 762 C C . VAL A 1 99 ? 5.934 16.484 13.742 1 98.31 99 VAL A C 1
ATOM 764 O O . VAL A 1 99 ? 5.656 16.922 12.617 1 98.31 99 VAL A O 1
ATOM 767 N N . GLN A 1 100 ? 5.188 16.719 14.82 1 95.94 100 GLN A N 1
ATOM 768 C CA . GLN A 1 100 ? 3.91 17.422 14.719 1 95.94 100 GLN A CA 1
ATOM 769 C C . GLN A 1 100 ? 4.109 18.906 14.445 1 95.94 100 GLN A C 1
ATOM 771 O O . GLN A 1 100 ? 5.133 19.484 14.82 1 95.94 100 GLN A O 1
ATOM 776 N N . PHE A 1 101 ? 3.08 19.484 13.891 1 93.88 101 PHE A N 1
ATOM 777 C CA . PHE A 1 101 ? 3.146 20.875 13.445 1 93.88 101 PHE A CA 1
ATOM 778 C C . PHE A 1 101 ? 3.457 21.797 14.609 1 93.88 101 PHE A C 1
ATOM 780 O O . PHE A 1 101 ? 4.004 22.891 14.414 1 93.88 101 PHE A O 1
ATOM 787 N N . ASN A 1 102 ? 3.148 21.422 15.836 1 92.12 102 ASN A N 1
ATOM 788 C CA . ASN A 1 102 ? 3.33 22.281 17 1 92.12 102 ASN A CA 1
ATOM 789 C C . ASN A 1 102 ? 4.637 21.984 17.719 1 92.12 102 ASN A C 1
ATOM 791 O O . ASN A 1 102 ? 4.883 22.516 18.812 1 92.12 102 ASN A O 1
ATOM 795 N N . GLU A 1 103 ? 5.473 21.156 17.156 1 95.56 103 GLU A N 1
ATOM 796 C CA . GLU A 1 103 ? 6.75 20.797 17.766 1 95.56 103 GLU A CA 1
ATOM 797 C C . GLU A 1 103 ? 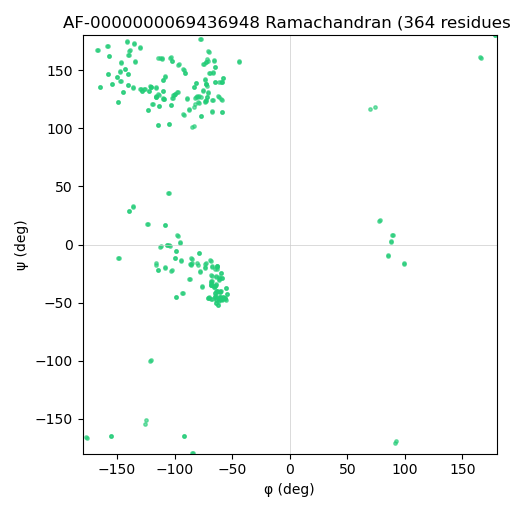7.867 21.719 17.281 1 95.56 103 GLU A C 1
ATOM 799 O O . GLU A 1 103 ? 7.824 22.219 16.156 1 95.56 103 GLU A O 1
ATOM 804 N N . PRO A 1 104 ? 8.867 21.938 18.109 1 97.31 104 PRO A N 1
ATOM 805 C CA . PRO A 1 104 ? 9.898 22.953 17.828 1 97.31 104 PRO A CA 1
ATOM 806 C C . PRO A 1 104 ? 10.68 22.656 16.547 1 97.31 104 PRO A C 1
ATOM 808 O O . PRO A 1 104 ? 11.156 23.578 15.891 1 97.31 104 PRO A O 1
ATOM 811 N N . GLU A 1 105 ? 10.836 21.453 16.203 1 97.44 105 GLU A N 1
ATOM 812 C CA . GLU A 1 105 ? 11.648 21.078 15.047 1 97.44 105 GLU A CA 1
ATOM 813 C C . GLU A 1 105 ? 10.875 21.266 13.75 1 97.44 105 GLU A C 1
ATOM 815 O O . GLU A 1 105 ? 11.461 21.312 12.664 1 97.44 105 GLU A O 1
ATOM 820 N N . TYR A 1 106 ? 9.586 21.375 13.797 1 97.81 106 TYR A N 1
ATOM 821 C CA . TYR A 1 106 ? 8.703 21.344 12.641 1 97.81 106 TYR A CA 1
ATOM 822 C C . TYR A 1 106 ? 9.023 22.484 11.68 1 97.81 106 TYR A C 1
ATOM 824 O O . TYR A 1 106 ? 9.203 22.266 10.477 1 97.81 106 TYR A O 1
ATOM 832 N N . PRO A 1 107 ? 9.219 23.781 12.156 1 97.81 107 PRO A N 1
ATOM 833 C CA . PRO A 1 107 ? 9.422 24.891 11.211 1 97.81 107 PRO A CA 1
ATOM 834 C C . PRO A 1 107 ? 10.664 24.688 10.336 1 97.81 107 PRO A C 1
ATOM 836 O O . PRO A 1 107 ? 10.617 24.938 9.133 1 97.81 107 PRO A O 1
ATOM 839 N N . ARG A 1 108 ? 11.68 24.234 10.875 1 98 108 ARG A N 1
ATOM 840 C CA . ARG A 1 108 ? 12.906 24.031 10.125 1 98 108 ARG A CA 1
ATOM 841 C C . ARG A 1 108 ? 12.734 22.906 9.102 1 98 108 ARG A C 1
ATOM 843 O O . ARG A 1 108 ? 13.117 23.062 7.941 1 98 108 ARG A O 1
ATOM 850 N N . LEU A 1 109 ? 12.172 21.812 9.531 1 98.19 109 LEU A N 1
ATOM 851 C CA . LEU A 1 109 ? 11.977 20.672 8.656 1 98.19 109 LEU A CA 1
ATOM 852 C C . LEU A 1 109 ? 11.008 21.016 7.523 1 98.19 109 LEU A C 1
ATOM 854 O O . LEU A 1 109 ? 11.156 20.516 6.406 1 98.19 109 LEU A O 1
ATOM 858 N N . ARG A 1 110 ? 10.039 21.844 7.801 1 98.25 110 ARG A N 1
ATOM 859 C CA . ARG A 1 110 ? 9 22.219 6.852 1 98.25 110 ARG A CA 1
ATOM 860 C C . ARG A 1 110 ? 9.602 22.859 5.605 1 98.25 110 ARG A C 1
ATOM 862 O O . ARG A 1 110 ? 9.055 22.719 4.508 1 98.25 110 ARG A O 1
ATOM 869 N N . THR A 1 111 ? 10.75 23.516 5.73 1 98.12 111 THR A N 1
ATOM 870 C CA . THR A 1 111 ? 11.383 24.234 4.625 1 98.12 111 THR A CA 1
ATOM 871 C C . THR A 1 111 ? 11.883 23.25 3.564 1 98.12 111 THR A C 1
ATOM 873 O O . THR A 1 111 ? 12.203 23.656 2.443 1 98.12 111 THR A O 1
ATOM 876 N N . SER A 1 112 ? 11.953 21.984 3.873 1 98 112 SER A N 1
ATOM 877 C CA . SER A 1 112 ? 12.461 20.969 2.955 1 98 112 SER A CA 1
ATOM 878 C C . SER A 1 112 ? 11.406 20.578 1.917 1 98 112 SER A C 1
ATOM 880 O O . SER A 1 112 ? 11.703 19.859 0.967 1 98 112 SER A O 1
ATOM 882 N N . PHE A 1 113 ? 10.203 21.062 2.068 1 98.38 113 PHE A N 1
ATOM 883 C CA . PHE A 1 113 ? 9.094 20.703 1.195 1 98.38 113 PHE A CA 1
ATOM 884 C C . PHE A 1 113 ? 8.594 21.922 0.423 1 98.38 113 PHE A C 1
ATOM 886 O O . PHE A 1 113 ? 8.43 23 0.994 1 98.38 113 PHE A O 1
ATOM 893 N N . SER A 1 114 ? 8.352 21.766 -0.847 1 97.75 114 SER A N 1
ATOM 894 C CA . SER A 1 114 ? 7.996 22.891 -1.707 1 97.75 114 SER A CA 1
ATOM 895 C C . SER A 1 114 ? 6.496 23.172 -1.653 1 97.75 114 SER A C 1
ATOM 897 O O . SER A 1 114 ? 6.039 24.203 -2.135 1 97.75 114 SER A O 1
ATOM 899 N N . LYS A 1 115 ? 5.688 22.266 -1.061 1 97.44 115 LYS A N 1
ATOM 900 C CA . LYS A 1 115 ? 4.25 22.484 -0.953 1 97.44 115 LYS A CA 1
ATOM 901 C C . LYS A 1 115 ? 3.949 23.719 -0.105 1 97.44 115 LYS A C 1
ATOM 903 O O . LYS A 1 115 ? 4.352 23.797 1.058 1 97.44 115 LYS A O 1
ATOM 908 N N . GLU A 1 116 ? 3.156 24.609 -0.628 1 95.62 116 GLU A N 1
ATOM 909 C CA . GLU A 1 116 ? 2.914 25.891 0.041 1 95.62 116 GLU A CA 1
ATOM 910 C C . GLU A 1 116 ? 1.757 25.781 1.031 1 95.62 116 GLU A C 1
ATOM 912 O O . GLU A 1 116 ? 1.712 26.516 2.023 1 95.62 116 GLU A O 1
ATOM 917 N N . LEU A 1 117 ? 0.819 24.906 0.756 1 94.62 117 LEU A N 1
ATOM 918 C CA . LEU A 1 117 ? -0.365 24.781 1.6 1 94.62 117 LEU A CA 1
ATOM 919 C C . LEU A 1 117 ? 0.023 24.438 3.035 1 94.62 117 LEU A C 1
ATOM 921 O O . LEU A 1 117 ? 0.498 23.328 3.309 1 94.62 117 LEU A O 1
ATOM 925 N N . GLU A 1 118 ? -0.219 25.312 3.92 1 93 118 GLU A N 1
ATOM 926 C CA . GLU A 1 118 ? 0.104 25.094 5.328 1 93 118 GLU A CA 1
ATOM 927 C C . GLU A 1 118 ? -1.088 24.516 6.09 1 93 118 GLU A C 1
ATOM 929 O O . GLU A 1 118 ? -0.919 23.688 6.984 1 93 118 GLU A O 1
ATOM 934 N N . LYS A 1 119 ? -2.219 25.094 5.734 1 92.12 119 LYS A N 1
ATOM 935 C CA . LYS A 1 119 ?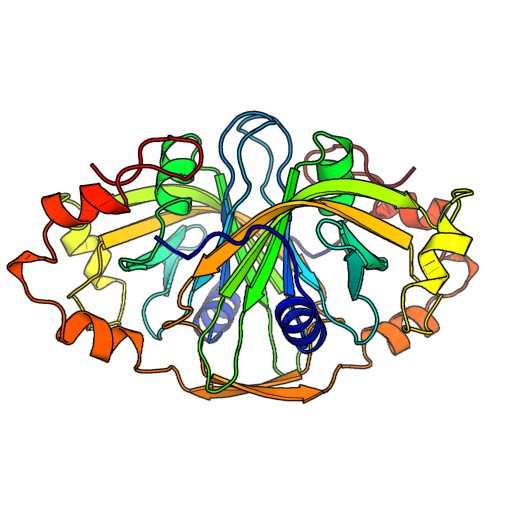 -3.424 24.672 6.445 1 92.12 119 LYS A CA 1
ATOM 936 C C . LYS A 1 119 ? -3.672 23.172 6.273 1 92.12 119 LYS A C 1
ATOM 938 O O . LYS A 1 119 ? -3.645 22.656 5.152 1 92.12 119 LYS A O 1
ATOM 943 N N . GLY A 1 120 ? -3.783 22.516 7.367 1 92 120 GLY A N 1
ATOM 944 C CA . GLY A 1 120 ? -4.098 21.094 7.34 1 92 120 GLY A CA 1
ATOM 945 C C . GLY A 1 120 ? -2.879 20.203 7.516 1 92 120 GLY A C 1
ATOM 946 O O . GLY A 1 120 ? -3.008 19 7.738 1 92 120 GLY A O 1
ATOM 947 N N . ALA A 1 121 ? -1.693 20.812 7.32 1 94.12 121 ALA A N 1
ATOM 948 C CA . ALA A 1 121 ? -0.488 20.016 7.578 1 94.12 121 ALA A CA 1
ATOM 949 C C . ALA A 1 121 ? -0.348 19.703 9.062 1 94.12 121 ALA A C 1
ATOM 951 O O . ALA A 1 121 ? -0.092 20.594 9.875 1 94.12 121 ALA A O 1
ATOM 952 N N . ARG A 1 122 ? -0.458 18.469 9.352 1 94.19 122 ARG A N 1
ATOM 953 C CA . ARG A 1 122 ? -0.54 18.141 10.766 1 94.19 122 ARG A CA 1
ATOM 954 C C . ARG A 1 122 ? 0.796 17.609 11.281 1 94.19 122 ARG A C 1
ATOM 956 O O . ARG A 1 122 ? 1.026 17.578 12.492 1 94.19 122 ARG A O 1
ATOM 963 N N . SER A 1 123 ? 1.645 17.094 10.383 1 97.06 123 SER A N 1
ATOM 964 C CA . SER A 1 123 ? 2.936 16.578 10.828 1 97.06 123 SER A CA 1
ATOM 965 C C . SER A 1 123 ? 3.867 16.344 9.641 1 97.06 123 SER A C 1
ATOM 967 O O . SER A 1 123 ? 3.467 16.5 8.484 1 97.06 123 SER A O 1
ATOM 969 N N . ILE A 1 124 ? 5.059 16.141 9.922 1 98.62 124 ILE A N 1
ATOM 970 C CA . ILE A 1 124 ? 6.062 15.578 9.031 1 98.62 124 ILE A CA 1
ATOM 971 C C . ILE A 1 124 ? 6.434 14.172 9.5 1 98.62 124 ILE A C 1
ATOM 973 O O . ILE A 1 124 ? 6.727 13.969 10.68 1 98.62 124 ILE A O 1
ATOM 977 N N . ILE A 1 125 ? 6.328 13.203 8.648 1 98.88 125 ILE A N 1
ATOM 978 C CA . ILE A 1 125 ? 6.863 11.875 8.922 1 98.88 125 ILE A CA 1
ATOM 979 C C . ILE A 1 125 ? 8.289 11.766 8.383 1 98.88 125 ILE A C 1
ATOM 981 O O . ILE A 1 125 ? 8.5 11.844 7.168 1 98.88 125 ILE A O 1
ATOM 985 N N . LEU A 1 126 ? 9.227 11.672 9.242 1 98.88 126 LEU A N 1
ATOM 986 C CA . LEU A 1 126 ? 10.633 11.516 8.891 1 98.88 126 LEU A CA 1
ATOM 987 C C . LEU A 1 126 ? 11.055 10.055 8.938 1 98.88 126 LEU A C 1
ATOM 989 O O . LEU A 1 126 ? 10.797 9.367 9.93 1 98.88 126 LEU A O 1
ATOM 993 N N . VAL A 1 127 ? 11.703 9.609 7.895 1 98.88 127 VAL A N 1
ATOM 994 C CA . VAL A 1 127 ? 12.047 8.188 7.801 1 98.88 127 VAL A CA 1
ATOM 995 C C . VAL A 1 127 ? 13.555 8.031 7.637 1 98.88 127 VAL A C 1
ATOM 997 O O . VAL A 1 127 ? 14.133 8.492 6.652 1 98.88 127 VAL A O 1
ATOM 1000 N N . ASP A 1 128 ? 14.188 7.426 8.602 1 98.88 128 ASP A N 1
ATOM 1001 C CA . ASP A 1 128 ? 15.531 6.887 8.406 1 98.88 128 ASP A CA 1
ATOM 1002 C C . ASP A 1 128 ? 15.492 5.574 7.637 1 98.88 128 ASP A C 1
ATOM 1004 O O . ASP A 1 128 ? 15.055 4.547 8.164 1 98.88 128 ASP A O 1
ATOM 1008 N N . VAL A 1 129 ? 15.984 5.629 6.414 1 98.81 129 VAL A N 1
ATOM 1009 C CA . VAL A 1 129 ? 15.852 4.508 5.492 1 98.81 129 VAL A CA 1
ATOM 1010 C C . VAL A 1 129 ? 16.922 3.463 5.785 1 98.81 129 VAL A C 1
ATOM 1012 O O . VAL A 1 129 ? 18.109 3.777 5.805 1 98.81 129 VAL A O 1
ATOM 1015 N N . THR A 1 130 ? 16.516 2.254 5.98 1 98.44 130 THR A N 1
ATOM 1016 C CA . THR A 1 130 ? 17.438 1.182 6.309 1 98.44 130 THR A CA 1
ATOM 1017 C C . THR A 1 130 ? 17.594 0.217 5.133 1 98.44 130 THR A C 1
ATOM 1019 O O . THR A 1 130 ? 18.531 -0.576 5.094 1 98.44 130 THR A O 1
ATOM 1022 N N . ARG A 1 131 ? 16.688 0.171 4.199 1 98.19 131 ARG A N 1
ATOM 1023 C CA . ARG A 1 131 ? 16.719 -0.726 3.049 1 98.19 131 ARG A CA 1
ATOM 1024 C C . ARG A 1 131 ? 16.047 -0.085 1.836 1 98.19 131 ARG A C 1
ATOM 1026 O O . ARG A 1 131 ? 14.938 0.43 1.934 1 98.19 131 ARG A O 1
ATOM 1033 N N . VAL A 1 132 ? 16.766 0.024 0.786 1 98.62 132 VAL A N 1
ATOM 1034 C CA . VAL A 1 132 ? 16.281 0.475 -0.513 1 98.62 132 VAL A CA 1
ATOM 1035 C C . VAL A 1 132 ? 16.344 -0.675 -1.516 1 98.62 132 VAL A C 1
ATOM 1037 O O . VAL A 1 132 ? 17.422 -1.211 -1.789 1 98.62 132 VAL A O 1
ATOM 1040 N N . ALA A 1 133 ? 15.156 -1.061 -2.057 1 97.75 133 ALA A N 1
ATOM 1041 C CA . ALA A 1 133 ? 15.164 -2.195 -2.977 1 97.75 133 ALA A CA 1
ATOM 1042 C C . ALA A 1 133 ? 14.164 -1.99 -4.109 1 97.75 133 ALA A C 1
ATOM 1044 O O . ALA A 1 133 ? 13.141 -1.332 -3.928 1 97.75 133 ALA A O 1
ATOM 1045 N N . ASP A 1 134 ? 14.445 -2.557 -5.25 1 96 134 ASP A N 1
ATOM 1046 C CA . ASP A 1 134 ? 13.523 -2.465 -6.375 1 96 134 ASP A CA 1
ATOM 1047 C C . ASP A 1 134 ? 12.891 -3.82 -6.672 1 96 134 ASP A C 1
ATOM 1049 O O . ASP A 1 134 ? 13.312 -4.844 -6.137 1 96 134 ASP A O 1
ATOM 1053 N N . SER A 1 135 ? 11.805 -3.812 -7.344 1 94.06 135 SER A N 1
ATOM 1054 C CA . SER A 1 135 ? 11.148 -4.953 -7.977 1 94.06 135 SER A CA 1
ATOM 1055 C C . SER A 1 135 ? 10.602 -4.586 -9.352 1 94.06 135 SER A C 1
ATOM 1057 O O . SER A 1 135 ? 10.617 -3.416 -9.734 1 94.06 135 SER A O 1
ATOM 1059 N N . CYS A 1 136 ? 10.219 -5.449 -10.156 1 88 136 CYS A N 1
ATOM 1060 C CA . CYS A 1 136 ? 10.016 -5.262 -11.586 1 88 136 CYS A CA 1
ATOM 1061 C C . CYS A 1 136 ? 8.805 -4.375 -11.852 1 88 136 CYS A C 1
ATOM 1063 O O . CYS A 1 136 ? 8.828 -3.531 -12.75 1 88 136 CYS A O 1
ATOM 1065 N N . GLY A 1 137 ? 7.699 -4.586 -11.211 1 91.31 137 GLY A N 1
ATOM 1066 C CA . GLY A 1 137 ? 6.5 -3.801 -11.453 1 91.31 137 GLY A CA 1
ATOM 1067 C C . GLY A 1 137 ? 5.762 -4.219 -12.711 1 91.31 137 GLY A C 1
ATOM 1068 O O . GLY A 1 137 ? 4.977 -3.445 -13.266 1 91.31 137 GLY A O 1
ATOM 1069 N N . TYR A 1 138 ? 5.949 -5.402 -13.227 1 94.12 138 TYR A N 1
ATOM 1070 C CA . TYR A 1 138 ? 5.473 -5.875 -14.523 1 94.12 138 TYR A CA 1
ATOM 1071 C C . TYR A 1 138 ? 3.949 -5.918 -14.562 1 94.12 138 TYR A C 1
ATOM 1073 O O . TYR A 1 138 ? 3.348 -5.879 -15.641 1 94.12 138 TYR A O 1
ATOM 1081 N N . SER A 1 139 ? 3.355 -5.957 -13.414 1 94.19 139 SER A N 1
ATOM 1082 C CA . SER A 1 139 ? 1.905 -6.125 -13.375 1 94.19 139 SER A CA 1
ATOM 1083 C C . SER A 1 139 ? 1.202 -4.812 -13.047 1 94.19 139 SER A C 1
ATOM 1085 O O . SER A 1 139 ? -0.025 -4.77 -12.945 1 94.19 139 SER A O 1
ATOM 1087 N N . VAL A 1 140 ? 1.972 -3.695 -12.82 1 97 140 VAL A N 1
ATOM 1088 C CA . VAL A 1 140 ? 1.381 -2.379 -12.602 1 97 140 VAL A CA 1
ATOM 1089 C C . VAL A 1 140 ? 0.803 -1.847 -13.906 1 97 140 VAL A C 1
ATOM 1091 O O . VAL A 1 140 ? 1.476 -1.857 -14.938 1 97 140 VAL A O 1
ATOM 1094 N N . PRO A 1 141 ? -0.448 -1.446 -13.945 1 97.75 141 PRO A N 1
ATOM 1095 C CA . PRO A 1 141 ? -1.038 -0.979 -15.203 1 97.75 141 PRO A CA 1
ATOM 1096 C C . PRO A 1 141 ? -0.404 0.316 -15.703 1 97.75 141 PRO A C 1
ATOM 1098 O O . PRO A 1 141 ? 0.223 1.043 -14.93 1 97.75 141 PRO A O 1
ATOM 1101 N N . LEU A 1 142 ? -0.57 0.525 -16.984 1 97.75 142 LEU A N 1
ATOM 1102 C CA . LEU A 1 142 ? -0.218 1.801 -17.594 1 97.75 142 LEU A CA 1
ATOM 1103 C C . LEU A 1 142 ? -1.3 2.844 -17.344 1 97.75 142 LEU A C 1
ATOM 1105 O O . LEU A 1 142 ? -2.469 2.627 -17.672 1 97.75 142 LEU A O 1
ATOM 1109 N N . MET A 1 143 ? -0.947 3.945 -16.734 1 97.88 143 MET A N 1
ATOM 1110 C CA . MET A 1 143 ? -1.849 5.062 -16.453 1 97.88 143 MET A CA 1
ATOM 1111 C C . MET A 1 143 ? -1.177 6.391 -16.781 1 97.88 143 MET A C 1
ATOM 1113 O O . MET A 1 143 ? -0.014 6.605 -16.422 1 97.88 143 MET A O 1
ATOM 1117 N N . ASP A 1 144 ? -1.86 7.277 -17.438 1 97.5 144 ASP A N 1
ATOM 1118 C CA . ASP A 1 144 ? -1.347 8.609 -17.75 1 97.5 144 ASP A CA 1
ATOM 1119 C C . ASP A 1 144 ? -1.672 9.594 -16.625 1 97.5 144 ASP A C 1
ATOM 1121 O O . ASP A 1 144 ? -2.834 9.75 -16.234 1 97.5 144 ASP A O 1
ATOM 1125 N N . PHE A 1 145 ? -0.651 10.211 -16.156 1 97.38 145 PHE A N 1
ATOM 1126 C CA . PHE A 1 145 ? -0.862 11.273 -15.172 1 97.38 145 PHE A CA 1
ATOM 1127 C C . PHE A 1 145 ? -1.585 12.453 -15.805 1 97.38 145 PHE A C 1
ATOM 1129 O O . PHE A 1 145 ? -1.146 12.984 -16.828 1 97.38 145 PHE A O 1
ATOM 1136 N N . VAL A 1 146 ? -2.715 12.836 -15.203 1 97.62 146 VAL A N 1
ATOM 1137 C CA . VAL A 1 146 ? -3.49 13.977 -15.688 1 97.62 146 VAL A CA 1
ATOM 1138 C C . VAL A 1 146 ? -3.17 15.211 -14.852 1 97.62 146 VAL A C 1
ATOM 1140 O O . VAL A 1 146 ? -2.955 16.297 -15.391 1 97.62 146 VAL A O 1
ATOM 1143 N N . GLY A 1 147 ? -3.135 15.055 -13.523 1 97.25 147 GLY A N 1
ATOM 1144 C CA . GLY A 1 147 ? -2.797 16.156 -12.641 1 97.25 147 GLY A CA 1
ATOM 1145 C C . GLY A 1 147 ? -3.131 15.891 -11.188 1 97.25 147 GLY A C 1
ATOM 1146 O O . GLY A 1 147 ? -3.818 14.922 -10.875 1 97.25 147 GLY A O 1
ATOM 1147 N N . HIS A 1 148 ? -2.52 16.641 -10.344 1 96.38 148 HIS A N 1
ATOM 1148 C CA . HIS A 1 148 ? -2.93 16.625 -8.945 1 96.38 148 HIS A CA 1
ATOM 1149 C C . HIS A 1 148 ? -4.273 17.328 -8.766 1 96.38 148 HIS A C 1
ATOM 1151 O O . HIS A 1 148 ? -4.52 18.375 -9.359 1 96.38 148 HIS A O 1
ATOM 1157 N N . ARG A 1 149 ? -5.102 16.734 -7.961 1 93.44 149 ARG A N 1
ATOM 1158 C CA . ARG A 1 149 ? -6.387 17.344 -7.656 1 93.44 149 ARG A CA 1
ATOM 1159 C C . ARG A 1 149 ? -6.227 18.516 -6.68 1 93.44 149 ARG A C 1
ATOM 1161 O O . ARG A 1 149 ? -5.273 18.547 -5.895 1 93.44 149 ARG A O 1
ATOM 1168 N N . ASP A 1 150 ? -7.238 19.391 -6.785 1 92.5 150 ASP A N 1
ATOM 1169 C CA . ASP A 1 150 ? -7.227 20.484 -5.812 1 92.5 150 ASP A CA 1
ATOM 1170 C C . ASP A 1 150 ? -8.344 20.312 -4.785 1 92.5 150 ASP A C 1
ATOM 1172 O O . ASP A 1 150 ? -8.711 21.266 -4.098 1 92.5 150 ASP A O 1
ATOM 1176 N N . VAL A 1 151 ? -8.852 19.078 -4.746 1 93.44 151 VAL A N 1
ATOM 1177 C CA . VAL A 1 151 ? -10.016 18.781 -3.914 1 93.44 151 VAL A CA 1
ATOM 1178 C C . VAL A 1 151 ? -9.656 18.969 -2.443 1 93.44 151 VAL A C 1
ATOM 1180 O O . VAL A 1 151 ? -10.398 19.609 -1.689 1 93.44 151 VAL A O 1
ATOM 1183 N N . TYR A 1 152 ? -8.547 18.469 -2.061 1 93.75 152 TYR A N 1
ATOM 1184 C CA . TYR A 1 152 ? -8.148 18.594 -0.663 1 93.75 152 TYR A CA 1
ATOM 1185 C C . TYR A 1 152 ? -7.934 20.062 -0.288 1 93.75 152 TYR A C 1
ATOM 1187 O O . TYR A 1 152 ? -8.391 20.516 0.767 1 93.75 152 TYR A O 1
ATOM 1195 N N . GLU A 1 153 ? -7.176 20.719 -1.084 1 93.56 153 GLU A N 1
ATOM 1196 C CA . GLU A 1 153 ? -6.879 22.125 -0.814 1 93.56 153 GLU A CA 1
ATOM 1197 C C . GLU A 1 153 ? -8.156 22.953 -0.687 1 93.56 153 GLU A C 1
ATOM 1199 O O . GLU A 1 153 ? -8.297 23.75 0.234 1 93.56 153 GLU A O 1
ATOM 1204 N N . LYS A 1 154 ? -9.055 22.75 -1.607 1 94.38 154 LYS A N 1
ATOM 1205 C CA . LYS A 1 154 ? -10.336 23.453 -1.564 1 94.38 154 LYS A CA 1
ATOM 1206 C C . LYS A 1 154 ? -11.125 23.078 -0.315 1 94.38 154 LYS A C 1
ATOM 1208 O O . LYS A 1 154 ? -11.75 23.938 0.311 1 94.38 154 LYS A O 1
ATOM 1213 N N . HIS A 1 155 ? -11.078 21.828 0.021 1 91.88 155 HIS A N 1
ATOM 1214 C CA . HIS A 1 155 ? -11.773 21.344 1.212 1 91.88 155 HIS A CA 1
ATOM 1215 C C . HIS A 1 155 ? -11.219 22 2.473 1 91.88 155 HIS A C 1
ATOM 1217 O O . HIS A 1 155 ? -11.984 22.562 3.266 1 91.88 155 HIS A O 1
ATOM 1223 N N . VAL A 1 156 ? -9.938 21.953 2.637 1 91.44 156 VAL A N 1
ATOM 1224 C CA . VAL A 1 156 ? -9.32 22.422 3.877 1 91.44 156 VAL A CA 1
ATOM 1225 C C . VAL A 1 156 ? -9.461 23.938 3.986 1 91.44 156 VAL A C 1
ATOM 1227 O O . VAL A 1 156 ? -9.594 24.484 5.086 1 91.44 156 VAL A O 1
ATOM 1230 N N . GLU A 1 157 ? -9.391 24.594 2.908 1 90.56 157 GLU A N 1
ATOM 1231 C CA . GLU A 1 157 ? -9.578 26.031 2.904 1 90.56 157 GLU A CA 1
ATOM 1232 C C . GLU A 1 157 ? -10.961 26.422 3.424 1 90.56 157 GLU A C 1
ATOM 1234 O O . GLU A 1 157 ? -11.133 27.484 4.02 1 90.56 157 GLU A O 1
ATOM 1239 N N . ARG A 1 158 ? -11.93 25.562 3.246 1 91.5 158 ARG A N 1
ATOM 1240 C CA . ARG A 1 158 ? -13.305 25.844 3.643 1 91.5 158 ARG A CA 1
ATOM 1241 C C . ARG A 1 158 ? -13.531 25.5 5.113 1 91.5 158 ARG A C 1
ATOM 1243 O O . ARG A 1 158 ? -14.531 25.922 5.703 1 91.5 158 ARG A O 1
ATOM 1250 N N . VAL A 1 159 ? -12.656 24.766 5.629 1 87.62 159 VAL A N 1
ATOM 1251 C CA . VAL A 1 159 ? -12.789 24.406 7.039 1 87.62 159 VAL A CA 1
ATOM 1252 C C . VAL A 1 159 ? -12.477 25.625 7.91 1 87.62 159 VAL A C 1
ATOM 1254 O O . VAL A 1 159 ? -11.406 26.219 7.785 1 87.62 159 VAL A O 1
ATOM 1257 N N . PRO A 1 160 ? -13.406 25.969 8.742 1 88.62 160 PRO A N 1
ATOM 1258 C CA . PRO A 1 160 ? -13.141 27.109 9.641 1 88.62 160 PRO A CA 1
ATOM 1259 C C . PRO A 1 160 ? -11.906 26.906 10.508 1 88.62 160 PRO A C 1
ATOM 1261 O O . PRO A 1 160 ? -11.641 25.781 10.945 1 88.62 160 PRO A O 1
ATOM 1264 N N . GLU A 1 161 ? -11.234 27.938 10.703 1 83.81 161 GLU A N 1
ATOM 1265 C CA . GLU A 1 161 ? -9.984 27.891 11.461 1 83.81 161 GLU A CA 1
ATOM 1266 C C . GLU A 1 161 ? -10.203 27.281 12.836 1 83.81 161 GLU A 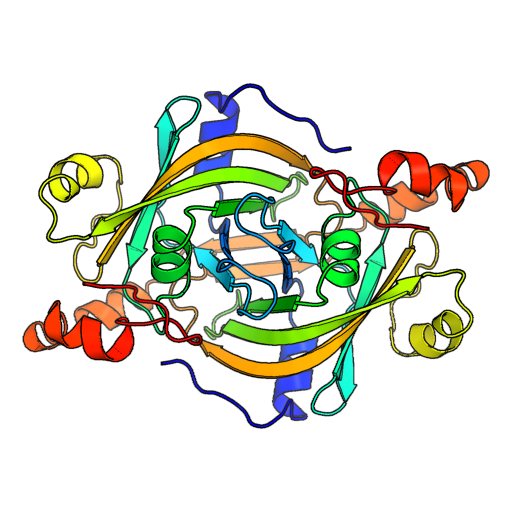C 1
ATOM 1268 O O . GLU A 1 161 ? -9.328 26.578 13.352 1 83.81 161 GLU A O 1
ATOM 1273 N N . GLU A 1 162 ? -11.297 27.547 13.453 1 83.44 162 GLU A N 1
ATOM 1274 C CA . GLU A 1 162 ? -11.609 27.047 14.789 1 83.44 162 GLU A CA 1
ATOM 1275 C C . GLU A 1 162 ? -11.695 25.531 14.812 1 83.44 162 GLU A C 1
ATOM 1277 O O . GLU A 1 162 ? -11.578 24.906 15.875 1 83.44 162 GLU A O 1
ATOM 1282 N N . LYS A 1 163 ? -11.859 24.953 13.656 1 80.88 163 LYS A N 1
ATOM 1283 C CA . LYS A 1 163 ? -11.977 23.516 13.562 1 80.88 163 LYS A CA 1
ATOM 1284 C C . LYS A 1 163 ? -10.656 22.875 13.156 1 80.88 163 LYS A C 1
ATOM 1286 O O . LYS A 1 163 ? -10.562 21.641 13.016 1 80.88 163 LYS A O 1
ATOM 1291 N N . MET A 1 164 ? -9.742 23.688 12.875 1 78.56 164 MET A N 1
ATOM 1292 C CA . MET A 1 164 ? -8.422 23.188 12.484 1 78.56 164 MET A CA 1
ATOM 1293 C C . MET A 1 164 ? -7.418 23.375 13.625 1 78.56 164 MET A C 1
ATOM 1295 O O . MET A 1 164 ? -6.344 23.938 13.422 1 78.56 164 MET A O 1
ATOM 1299 N N . THR A 1 165 ? -7.852 23.047 14.766 1 80.69 165 THR A N 1
ATOM 1300 C CA . THR A 1 165 ? -7 23.125 15.945 1 80.69 165 THR A CA 1
ATOM 1301 C C . THR A 1 165 ? -6.516 21.75 16.359 1 80.69 165 THR A C 1
ATOM 1303 O O . THR A 1 165 ? -7.051 20.734 15.898 1 80.69 165 THR A O 1
ATOM 1306 N N . LEU A 1 166 ? -5.457 21.781 17.141 1 83.25 166 LEU A N 1
ATOM 1307 C CA . LEU A 1 166 ? -5.008 20.516 17.719 1 83.25 166 LEU A CA 1
ATOM 1308 C C . LEU A 1 166 ? -6.141 19.828 18.469 1 83.25 166 LEU A C 1
ATOM 1310 O O . LEU A 1 166 ? -6.297 18.609 18.375 1 83.25 166 LEU A O 1
ATOM 1314 N N . GLN A 1 167 ? -6.859 20.578 19.188 1 85.44 167 GLN A N 1
ATOM 1315 C CA . GLN A 1 167 ? -7.965 20.016 19.969 1 85.44 167 GLN A CA 1
ATOM 1316 C C . GLN A 1 167 ? -8.984 19.328 19.062 1 85.44 167 GLN A C 1
ATOM 1318 O O . GLN A 1 167 ? -9.438 18.219 19.375 1 85.44 167 GLN A O 1
ATOM 1323 N N . SER A 1 168 ? -9.328 19.984 18.016 1 83.06 168 SER A N 1
ATOM 1324 C CA . SER A 1 168 ? -10.273 19.375 17.078 1 83.06 168 SER A CA 1
ATOM 1325 C C . SER A 1 168 ? -9.68 18.156 16.406 1 83.06 168 SER A C 1
ATOM 1327 O O . SER A 1 168 ? -10.375 17.156 16.172 1 83.06 168 SER A O 1
ATOM 1329 N N . ALA A 1 169 ? -8.414 18.219 16.125 1 82.69 169 ALA A N 1
ATOM 1330 C CA . ALA A 1 169 ? -7.727 17.109 15.469 1 82.69 169 ALA A CA 1
ATOM 1331 C C . ALA A 1 169 ? -7.703 15.875 16.375 1 82.69 169 ALA A C 1
ATOM 1333 O O . ALA A 1 169 ? -7.805 14.742 15.891 1 82.69 169 ALA A O 1
ATOM 1334 N N . LEU A 1 170 ? -7.574 16.125 17.625 1 86.56 170 LEU A N 1
ATOM 1335 C CA . LEU A 1 170 ? -7.492 15.031 18.594 1 86.56 170 LEU A CA 1
ATOM 1336 C C . LEU A 1 170 ? -8.789 14.234 18.625 1 86.56 170 LEU A C 1
ATOM 1338 O O . LEU A 1 170 ? -8.781 13.031 18.906 1 86.56 170 LEU A O 1
ATOM 1342 N N . GLU A 1 171 ? -9.883 14.836 18.297 1 84.69 171 GLU A N 1
ATOM 1343 C CA . GLU A 1 171 ? -11.18 14.172 18.328 1 84.69 171 GLU A CA 1
ATOM 1344 C C . GLU A 1 171 ? -11.266 13.094 17.25 1 84.69 171 GLU A C 1
ATOM 1346 O O . GLU A 1 171 ? -11.844 12.031 17.469 1 84.69 171 GLU A O 1
ATOM 1351 N N . THR A 1 172 ? -10.625 13.305 16.203 1 83.88 172 THR A N 1
ATOM 1352 C CA . THR A 1 172 ? -10.766 12.367 15.086 1 83.88 172 THR A CA 1
ATOM 1353 C C . THR A 1 172 ? -9.445 11.641 14.828 1 83.88 172 THR A C 1
ATOM 1355 O O . THR A 1 172 ? -9.438 10.547 14.258 1 83.88 172 THR A O 1
ATOM 1358 N N . ASN A 1 173 ? -8.344 12.219 15.266 1 92 173 ASN A N 1
ATOM 1359 C CA . ASN A 1 173 ? -7.031 11.688 14.922 1 92 173 ASN A CA 1
ATOM 1360 C C . ASN A 1 173 ? -6.215 11.367 16.172 1 92 173 ASN A C 1
ATOM 1362 O O . ASN A 1 173 ? -4.996 11.211 16.109 1 92 173 ASN A O 1
ATOM 1366 N N . GLY A 1 174 ? -6.914 11.273 17.266 1 94.5 174 GLY A N 1
ATOM 1367 C CA . GLY A 1 174 ? -6.195 11.047 18.5 1 94.5 174 GLY A CA 1
ATOM 1368 C C . GLY A 1 174 ? -5.75 9.609 18.688 1 94.5 174 GLY A C 1
ATOM 1369 O O . GLY A 1 174 ? -4.852 9.328 19.484 1 94.5 174 GLY A O 1
ATOM 1370 N N . SER A 1 175 ? -6.43 8.734 18.016 1 96.19 175 SER A N 1
ATOM 1371 C CA . SER A 1 175 ? -6.098 7.32 18.156 1 96.19 175 SER A CA 1
ATOM 1372 C C . SER A 1 175 ? -6.336 6.574 16.844 1 96.19 175 SER A C 1
ATOM 1374 O O . SER A 1 175 ? -7.062 7.055 15.969 1 96.19 175 SER A O 1
ATOM 1376 N N . SER A 1 176 ? -5.656 5.492 16.703 1 96.38 176 SER A N 1
ATOM 1377 C CA . SER A 1 176 ? -5.891 4.605 15.57 1 96.38 176 SER A CA 1
ATOM 1378 C C . SER A 1 176 ? -7.156 3.777 15.766 1 96.38 176 SER A C 1
ATOM 1380 O O . SER A 1 176 ? -7.785 3.84 16.828 1 96.38 176 SER A O 1
ATOM 1382 N N . ILE A 1 177 ? -7.496 2.992 14.773 1 94.94 177 ILE A N 1
ATOM 1383 C CA . ILE A 1 177 ? -8.688 2.152 14.859 1 94.94 177 ILE A CA 1
ATOM 1384 C C . ILE A 1 177 ? -8.484 1.067 15.914 1 94.94 177 ILE A C 1
ATOM 1386 O O . ILE A 1 177 ? -9.445 0.473 16.391 1 94.94 177 ILE A O 1
ATOM 1390 N N . ASP A 1 178 ? -7.203 0.781 16.297 1 96.69 178 ASP A N 1
ATOM 1391 C CA . ASP A 1 178 ? -6.902 -0.207 17.328 1 96.69 178 ASP A CA 1
ATOM 1392 C C . ASP A 1 178 ? -6.727 0.459 18.703 1 96.69 178 ASP A C 1
ATOM 1394 O O . ASP A 1 178 ? -6.293 -0.184 19.656 1 96.69 178 ASP A O 1
ATOM 1398 N N . GLY A 1 179 ? -6.898 1.743 18.734 1 96.31 179 GLY A N 1
ATOM 1399 C CA . GLY A 1 179 ? -6.859 2.459 19.984 1 96.31 179 GLY A CA 1
ATOM 1400 C C . GLY A 1 179 ? -5.473 2.943 20.359 1 96.31 179 GLY A C 1
ATOM 1401 O O . GLY A 1 179 ? -5.234 3.35 21.5 1 96.31 179 GLY A O 1
ATOM 1402 N N . LEU A 1 180 ? -4.496 2.852 19.531 1 97.38 180 LEU A N 1
ATOM 1403 C CA . LEU A 1 180 ? -3.154 3.367 19.797 1 97.38 180 LEU A CA 1
ATOM 1404 C C . LEU A 1 180 ? -3.131 4.891 19.703 1 97.38 180 LEU A C 1
ATOM 1406 O O . LEU A 1 180 ? -3.758 5.473 18.812 1 97.38 180 LEU A O 1
ATOM 1410 N N . PRO A 1 181 ? -2.383 5.523 20.562 1 96.94 181 PRO A N 1
ATOM 1411 C CA . PRO A 1 181 ? -2.301 6.984 20.5 1 96.94 181 PRO A CA 1
ATOM 1412 C C . PRO A 1 181 ? -1.648 7.473 19.203 1 96.94 181 PRO A C 1
ATOM 1414 O O . PRO A 1 181 ? -0.688 6.867 18.734 1 96.94 181 PRO A O 1
ATOM 1417 N N . ALA A 1 182 ? -2.201 8.547 18.656 1 96.44 182 ALA A N 1
ATOM 1418 C CA . ALA A 1 182 ? -1.682 9.164 17.438 1 96.44 182 ALA A CA 1
ATOM 1419 C C . ALA A 1 182 ? -1.293 10.625 17.688 1 96.44 182 ALA A C 1
ATOM 1421 O O . ALA A 1 182 ? -0.204 10.906 18.188 1 96.44 182 ALA A O 1
ATOM 1422 N N . LEU A 1 183 ? -2.18 11.578 17.297 1 94.44 183 LEU A N 1
ATOM 1423 C CA . LEU A 1 183 ? -1.874 12.977 17.578 1 94.44 183 LEU A CA 1
ATOM 1424 C C . LEU A 1 183 ? -1.891 13.25 19.078 1 94.44 183 LEU A C 1
ATOM 1426 O O . LEU A 1 183 ? -2.639 12.609 19.828 1 94.44 183 LEU A O 1
ATOM 1430 N N . ARG A 1 184 ? -1.048 14.18 19.547 1 92 184 ARG A N 1
ATOM 1431 C CA . ARG A 1 184 ? -0.991 14.516 20.969 1 92 184 ARG A CA 1
ATOM 1432 C C . ARG A 1 184 ? -0.565 15.969 21.172 1 92 184 ARG A C 1
ATOM 1434 O O . ARG A 1 184 ? 0.074 16.562 20.297 1 92 184 ARG A O 1
ATOM 1441 N N . MET B 1 1 ? -13.992 10.547 10.406 1 59.09 1 MET B N 1
ATOM 1442 C CA . MET B 1 1 ? -13.633 9.141 10.234 1 59.09 1 MET B CA 1
ATOM 1443 C C . MET B 1 1 ? -14.359 8.539 9.031 1 59.09 1 MET B C 1
ATOM 1445 O O . MET B 1 1 ? -15.453 8.984 8.672 1 59.09 1 MET B O 1
ATOM 1449 N N . GLY B 1 2 ? -13.594 7.871 8.086 1 77.5 2 GLY B N 1
ATOM 1450 C CA . GLY B 1 2 ? -14.25 7.184 6.98 1 77.5 2 GLY B CA 1
ATOM 1451 C C . GLY B 1 2 ? -15.453 6.375 7.41 1 77.5 2 GLY B C 1
ATOM 1452 O O . GLY B 1 2 ? -15.75 6.27 8.602 1 77.5 2 GLY B O 1
ATOM 1453 N N . HIS B 1 3 ? -16.328 6.094 6.57 1 90.69 3 HIS B N 1
ATOM 1454 C CA . HIS B 1 3 ? -17.5 5.254 6.77 1 90.69 3 HIS B CA 1
ATOM 1455 C C . HIS B 1 3 ? -17.125 3.777 6.793 1 90.69 3 HIS B C 1
ATOM 1457 O O . HIS B 1 3 ? -16.344 3.32 5.961 1 90.69 3 HIS B O 1
ATOM 1463 N N . VAL B 1 4 ? -17.688 3.066 7.852 1 95.56 4 VAL B N 1
ATOM 1464 C CA . VAL B 1 4 ? -17.516 1.621 7.949 1 95.56 4 VAL B CA 1
ATOM 1465 C C . VAL B 1 4 ? -18.766 0.915 7.434 1 95.56 4 VAL B C 1
ATOM 1467 O O . VAL B 1 4 ? -19.891 1.208 7.879 1 95.56 4 VAL B O 1
ATOM 1470 N N . TYR B 1 5 ? -18.562 -0.008 6.555 1 96.38 5 TYR B N 1
ATOM 1471 C CA . TYR B 1 5 ? -19.656 -0.758 5.957 1 96.38 5 TYR B CA 1
ATOM 1472 C C . TYR B 1 5 ? -19.875 -2.088 6.672 1 96.38 5 TYR B C 1
ATOM 1474 O O . TYR B 1 5 ? -18.922 -2.654 7.227 1 96.38 5 TYR B O 1
ATOM 1482 N N . GLY B 1 6 ? -21.062 -2.609 6.582 1 95.44 6 GLY B N 1
ATOM 1483 C CA . GLY B 1 6 ? -21.359 -3.904 7.176 1 95.44 6 GLY B CA 1
ATOM 1484 C C . GLY B 1 6 ? -20.812 -5.066 6.363 1 95.44 6 GLY B C 1
ATOM 1485 O O . GLY B 1 6 ? -20.438 -6.098 6.922 1 95.44 6 GLY B O 1
ATOM 1486 N N . GLU B 1 7 ? -20.875 -4.883 5.117 1 97.75 7 GLU B N 1
ATOM 1487 C CA . GLU B 1 7 ? -20.438 -5.918 4.184 1 97.75 7 GLU B CA 1
ATOM 1488 C C . GLU B 1 7 ? -20.094 -5.316 2.824 1 97.75 7 GLU B C 1
ATOM 1490 O O . GLU B 1 7 ? -20.266 -4.117 2.605 1 97.75 7 GLU B O 1
ATOM 1495 N N . ILE B 1 8 ? -19.531 -6.145 2.023 1 98.62 8 ILE B N 1
ATOM 1496 C CA . ILE B 1 8 ? -19.344 -5.785 0.624 1 98.62 8 ILE B CA 1
ATOM 1497 C C . ILE B 1 8 ? -20.609 -6.066 -0.17 1 98.62 8 ILE B C 1
ATOM 1499 O O . ILE B 1 8 ? -20.875 -7.211 -0.538 1 98.62 8 ILE B O 1
ATOM 1503 N N . ASP B 1 9 ? -21.328 -5.062 -0.44 1 98.06 9 ASP B N 1
ATOM 1504 C CA . ASP B 1 9 ? -22.547 -5.266 -1.236 1 98.06 9 ASP B CA 1
ATOM 1505 C C . ASP B 1 9 ? -22.219 -5.242 -2.73 1 98.06 9 ASP B C 1
ATOM 1507 O O . ASP B 1 9 ? -21.062 -5.09 -3.121 1 98.06 9 ASP B O 1
ATOM 1511 N N . ASP B 1 10 ? -23.266 -5.406 -3.545 1 97.81 10 ASP B N 1
ATOM 1512 C CA . ASP B 1 10 ? -23.094 -5.555 -4.984 1 97.81 10 ASP B CA 1
ATOM 1513 C C . ASP B 1 10 ? -22.484 -4.293 -5.594 1 97.81 10 ASP B C 1
ATOM 1515 O O . ASP B 1 10 ? -21.641 -4.379 -6.496 1 97.81 10 ASP B O 1
ATOM 1519 N N . LYS B 1 11 ? -22.922 -3.184 -5.137 1 97.69 11 LYS B N 1
ATOM 1520 C CA . LYS B 1 11 ? -22.406 -1.918 -5.652 1 97.69 11 LYS B CA 1
ATOM 1521 C C . LYS B 1 11 ? -20.922 -1.759 -5.34 1 97.69 11 LYS B C 1
ATOM 1523 O O . LYS B 1 11 ? -20.141 -1.396 -6.219 1 97.69 11 LYS B O 1
ATOM 1528 N N . LEU B 1 12 ? -20.562 -2.021 -4.113 1 98.06 12 LEU B N 1
ATOM 1529 C CA . LEU B 1 12 ? -19.156 -1.936 -3.717 1 98.06 12 LEU B CA 1
ATOM 1530 C C . LEU B 1 12 ? -18.328 -2.982 -4.445 1 98.06 12 LEU B C 1
ATOM 1532 O O . LEU B 1 12 ? -17.219 -2.693 -4.891 1 98.06 12 LEU B O 1
ATOM 1536 N N . ALA B 1 13 ? -18.844 -4.168 -4.559 1 98.5 13 ALA B N 1
ATOM 1537 C CA . ALA B 1 13 ? -18.156 -5.234 -5.277 1 98.5 13 ALA B CA 1
ATOM 1538 C C . ALA B 1 13 ? -17.812 -4.805 -6.703 1 98.5 13 ALA B C 1
ATOM 1540 O O . ALA B 1 13 ? -16.703 -5.02 -7.176 1 98.5 13 ALA B O 1
ATOM 1541 N N . ARG B 1 14 ? -18.75 -4.258 -7.371 1 97.62 14 ARG B N 1
ATOM 1542 C CA . ARG B 1 14 ? -18.547 -3.783 -8.734 1 97.62 14 ARG B CA 1
ATOM 1543 C C . ARG B 1 14 ? -17.469 -2.709 -8.781 1 97.62 14 ARG B C 1
ATOM 1545 O O . ARG B 1 14 ? -16.578 -2.746 -9.648 1 97.62 14 ARG B O 1
ATOM 1552 N N . TRP B 1 15 ? -17.531 -1.771 -7.879 1 97.5 15 TRP B N 1
ATOM 1553 C CA . TRP B 1 15 ? -16.531 -0.699 -7.84 1 97.5 15 TRP B CA 1
ATOM 1554 C C . TRP B 1 15 ? -15.133 -1.261 -7.625 1 97.5 15 TRP B C 1
ATOM 1556 O O . TRP B 1 15 ? -14.188 -0.852 -8.297 1 97.5 15 TRP B O 1
ATOM 1566 N N . LEU B 1 16 ? -14.992 -2.201 -6.668 1 98.31 16 LEU B N 1
ATOM 1567 C CA . LEU B 1 16 ? -13.695 -2.814 -6.387 1 98.31 16 LEU B CA 1
ATOM 1568 C C . LEU B 1 16 ? -13.125 -3.488 -7.629 1 98.31 16 LEU B C 1
ATOM 1570 O O . LEU B 1 16 ? -11.953 -3.305 -7.957 1 98.31 16 LEU B O 1
ATOM 1574 N N . THR B 1 17 ? -13.945 -4.227 -8.344 1 97.38 17 THR B N 1
ATOM 1575 C CA . THR B 1 17 ? -13.492 -5.043 -9.461 1 97.38 17 THR B CA 1
ATOM 1576 C C . THR B 1 17 ? -13.156 -4.172 -10.664 1 97.38 17 THR B C 1
ATOM 1578 O O . THR B 1 17 ? -12.461 -4.609 -11.586 1 97.38 17 THR B O 1
ATOM 1581 N N . GLU B 1 18 ? -13.609 -2.963 -10.656 1 95.62 18 GLU B N 1
ATOM 1582 C CA . GLU B 1 18 ? -13.383 -2.047 -11.773 1 95.62 18 GLU B CA 1
ATOM 1583 C C . GLU B 1 18 ? -12.039 -1.325 -11.625 1 95.62 18 GLU B C 1
ATOM 1585 O O . GLU B 1 18 ? -11.562 -0.706 -12.578 1 95.62 18 GLU B O 1
ATOM 1590 N N . GLN B 1 19 ? -11.484 -1.35 -10.438 1 97.31 19 GLN B N 1
ATOM 1591 C CA . GLN B 1 19 ? -10.203 -0.677 -10.25 1 97.31 19 GLN B CA 1
ATOM 1592 C C . GLN B 1 19 ? -9.078 -1.436 -10.945 1 97.31 19 GLN B C 1
ATOM 1594 O O . GLN B 1 19 ? -8.93 -2.646 -10.758 1 97.31 19 GLN B O 1
ATOM 1599 N N . PRO B 1 20 ? -8.211 -0.748 -11.742 1 97.25 20 PRO B N 1
ATOM 1600 C CA . PRO B 1 20 ? -7.184 -1.452 -12.5 1 97.25 20 PRO B CA 1
ATOM 1601 C C . PRO B 1 20 ? -6.035 -1.948 -11.625 1 97.25 20 PRO B C 1
ATOM 1603 O O . PRO B 1 20 ? -5.227 -2.77 -12.07 1 97.25 20 PRO B O 1
ATOM 1606 N N . VAL B 1 21 ? -5.902 -1.389 -10.484 1 98.31 21 VAL B N 1
ATOM 1607 C CA . VAL B 1 21 ? -4.832 -1.753 -9.555 1 98.31 21 VAL B CA 1
ATOM 1608 C C . VAL B 1 21 ? -5.301 -1.545 -8.117 1 98.31 21 VAL B C 1
ATOM 1610 O O . VAL B 1 21 ? -6.148 -0.688 -7.852 1 98.31 21 VAL B O 1
ATOM 1613 N N . TYR B 1 22 ? -4.91 -2.354 -7.234 1 98.69 22 TYR B N 1
ATOM 1614 C CA . TYR B 1 22 ? -5.066 -2.184 -5.793 1 98.69 22 TYR B CA 1
ATOM 1615 C C . TYR B 1 22 ? -3.775 -2.535 -5.059 1 98.69 22 TYR B C 1
ATOM 1617 O O . TYR B 1 22 ? -2.795 -2.951 -5.68 1 98.69 22 TYR B O 1
ATOM 1625 N N . PHE B 1 23 ? -3.717 -2.283 -3.764 1 98.88 23 PHE B N 1
ATOM 1626 C CA . PHE B 1 23 ? -2.48 -2.387 -2.998 1 98.88 23 PHE B CA 1
ATOM 1627 C C . PHE B 1 23 ? -2.684 -3.24 -1.751 1 98.88 23 PHE B C 1
ATOM 1629 O O . PHE B 1 23 ? -3.688 -3.094 -1.049 1 98.88 23 PHE B O 1
ATOM 1636 N N . VAL B 1 24 ? -1.769 -4.117 -1.542 1 98.88 24 VAL B N 1
ATOM 1637 C CA . VAL B 1 24 ? -1.863 -5.074 -0.446 1 98.88 24 VAL B CA 1
ATOM 1638 C C . VAL B 1 24 ? -0.82 -4.746 0.62 1 98.88 24 VAL B C 1
ATOM 1640 O O . VAL B 1 24 ? 0.366 -4.602 0.313 1 98.88 24 VAL B O 1
ATOM 1643 N N . GLY B 1 25 ? -1.268 -4.586 1.843 1 98.88 25 GLY B N 1
ATOM 1644 C CA . GLY B 1 25 ? -0.387 -4.395 2.984 1 98.88 25 GLY B CA 1
ATOM 1645 C C . GLY B 1 25 ? -0.37 -5.582 3.93 1 98.88 25 GLY B C 1
ATOM 1646 O O . GLY B 1 25 ? -1.421 -6.137 4.258 1 98.88 25 GLY B O 1
ATOM 1647 N N . THR B 1 26 ? 0.793 -6.016 4.312 1 98.81 26 THR B N 1
ATOM 1648 C CA . THR B 1 26 ? 0.976 -7.066 5.309 1 98.81 26 THR B CA 1
ATOM 1649 C C . THR B 1 26 ? 2.148 -6.742 6.23 1 98.81 26 THR B C 1
ATOM 1651 O O . THR B 1 26 ? 2.945 -5.848 5.938 1 98.81 26 THR B O 1
ATOM 1654 N N . ALA B 1 27 ? 2.209 -7.402 7.34 1 98.62 27 ALA B N 1
ATOM 1655 C CA . ALA B 1 27 ? 3.309 -7.238 8.289 1 98.62 27 ALA B CA 1
ATOM 1656 C C . ALA B 1 27 ? 3.498 -8.5 9.133 1 98.62 27 ALA B C 1
ATOM 1658 O O . ALA B 1 27 ? 2.521 -9.133 9.531 1 98.62 27 ALA B O 1
ATOM 1659 N N . PRO B 1 28 ? 4.723 -8.852 9.336 1 97.62 28 PRO B N 1
ATOM 1660 C CA . PRO B 1 28 ? 4.953 -9.977 10.258 1 97.62 28 PRO B CA 1
ATOM 1661 C C . PRO B 1 28 ? 4.668 -9.609 11.711 1 97.62 28 PRO B C 1
ATOM 1663 O O . PRO B 1 28 ? 4.562 -8.43 12.047 1 97.62 28 PRO B O 1
ATOM 1666 N N . SER B 1 29 ? 4.586 -10.625 12.523 1 95.69 29 SER B N 1
ATOM 1667 C CA . SER B 1 29 ? 4.395 -10.422 13.953 1 95.69 29 SER B CA 1
ATOM 1668 C C . SER B 1 29 ? 5.598 -9.727 14.578 1 95.69 29 SER B C 1
ATOM 1670 O O . SER B 1 29 ? 6.711 -9.812 14.062 1 95.69 29 SER B O 1
ATOM 1672 N N . GLY B 1 30 ? 5.34 -9.008 15.68 1 91.25 30 GLY B N 1
ATOM 1673 C CA . GLY B 1 30 ? 6.422 -8.352 16.391 1 91.25 30 GLY B CA 1
ATOM 1674 C C . GLY B 1 30 ? 6.66 -6.922 15.938 1 91.25 30 GLY B C 1
ATOM 1675 O O . GLY B 1 30 ? 5.871 -6.375 15.164 1 91.25 30 GLY B O 1
ATOM 1676 N N . SER B 1 31 ? 7.785 -6.355 16.391 1 90.62 31 SER B N 1
ATOM 1677 C CA . SER B 1 31 ? 8 -4.93 16.172 1 90.62 31 SER B CA 1
ATOM 1678 C C . SER B 1 31 ? 9.156 -4.688 15.211 1 90.62 31 SER B C 1
ATOM 1680 O O . SER B 1 31 ? 9.391 -3.555 14.781 1 90.62 31 SER B O 1
ATOM 1682 N N . ASP B 1 32 ? 9.766 -5.711 14.789 1 91.06 32 ASP B N 1
ATOM 1683 C CA . ASP B 1 32 ? 11.031 -5.465 14.102 1 91.06 32 ASP B CA 1
ATOM 1684 C C . ASP B 1 32 ? 10.953 -5.895 12.641 1 91.06 32 ASP B C 1
ATOM 1686 O O . ASP B 1 32 ? 11.828 -5.547 11.836 1 91.06 32 ASP B O 1
ATOM 1690 N N . GLY B 1 33 ? 10 -6.66 12.289 1 95.81 33 GLY B N 1
ATOM 1691 C CA . GLY B 1 33 ? 9.906 -7.133 10.914 1 95.81 33 GLY B CA 1
ATOM 1692 C C . GLY B 1 33 ? 9.508 -6.047 9.938 1 95.81 33 GLY B C 1
ATOM 1693 O O . GLY B 1 33 ? 8.898 -5.047 10.32 1 95.81 33 GLY B O 1
ATOM 1694 N N . HIS B 1 34 ? 9.805 -6.211 8.695 1 98.06 34 HIS B N 1
ATOM 1695 C CA . HIS B 1 34 ? 9.516 -5.23 7.656 1 98.06 34 HIS B CA 1
ATOM 1696 C C . HIS B 1 34 ? 8.047 -5.301 7.23 1 98.06 34 HIS B C 1
ATOM 1698 O O . HIS B 1 34 ? 7.547 -6.375 6.895 1 98.06 34 HIS B O 1
ATOM 1704 N N . VAL B 1 35 ? 7.406 -4.164 7.262 1 98.62 35 VAL B N 1
ATOM 1705 C CA . VAL B 1 35 ? 6.066 -4.055 6.691 1 98.62 35 VAL B CA 1
ATOM 1706 C C . VAL B 1 35 ? 6.145 -4.164 5.168 1 98.62 35 VAL B C 1
ATOM 1708 O O . VAL B 1 35 ? 7.148 -3.779 4.562 1 98.62 35 VAL B O 1
ATOM 1711 N N . ASN B 1 36 ? 5.137 -4.715 4.555 1 98.56 36 ASN B N 1
ATOM 1712 C CA . ASN B 1 36 ? 5.133 -4.891 3.107 1 98.56 36 ASN B CA 1
ATOM 1713 C C . ASN B 1 36 ? 3.947 -4.184 2.459 1 98.56 36 ASN B C 1
ATOM 1715 O O . ASN B 1 36 ? 2.832 -4.227 2.98 1 98.56 36 ASN B O 1
ATOM 1719 N N . VAL B 1 37 ? 4.16 -3.5 1.363 1 98.75 37 VAL B N 1
ATOM 1720 C CA . VAL B 1 37 ? 3.127 -3.008 0.458 1 98.75 37 VAL B CA 1
ATOM 1721 C C . VAL B 1 37 ? 3.426 -3.469 -0.967 1 98.75 37 VAL B C 1
ATOM 1723 O O . VAL B 1 37 ? 4.559 -3.355 -1.438 1 98.75 37 VAL B O 1
ATOM 1726 N N . SER B 1 38 ? 2.438 -3.961 -1.649 1 97.88 38 SER B N 1
ATOM 1727 C CA . SER B 1 38 ? 2.627 -4.406 -3.025 1 97.88 38 SER B CA 1
ATOM 1728 C C . SER B 1 38 ? 1.434 -4.031 -3.898 1 97.88 38 SER B C 1
ATOM 1730 O O . SER B 1 38 ? 0.284 -4.148 -3.469 1 97.88 38 SER B O 1
ATOM 1732 N N . PRO B 1 39 ? 1.688 -3.562 -5.066 1 97.75 39 PRO B N 1
ATOM 1733 C CA . PRO B 1 39 ? 0.592 -3.332 -6.012 1 97.75 39 PRO B CA 1
ATOM 1734 C C . PRO B 1 39 ? 0.169 -4.602 -6.742 1 97.75 39 PRO B C 1
ATOM 1736 O O . PRO B 1 39 ? 1.013 -5.445 -7.066 1 97.75 39 PRO B O 1
ATOM 1739 N N . LYS B 1 40 ? -1.097 -4.762 -6.895 1 97.25 40 LYS B N 1
ATOM 1740 C CA . LYS B 1 40 ? -1.668 -5.867 -7.656 1 97.25 40 LYS B CA 1
ATOM 1741 C C . LYS B 1 40 ? -2.475 -5.359 -8.844 1 97.25 40 LYS B C 1
ATOM 1743 O O . LYS B 1 40 ? -3.41 -4.574 -8.68 1 97.25 40 LYS B O 1
ATOM 1748 N N . GLY B 1 41 ? -2.041 -5.789 -9.914 1 96.06 41 GLY B N 1
ATOM 1749 C CA . GLY B 1 41 ? -2.734 -5.461 -11.148 1 96.06 41 GLY B CA 1
ATOM 1750 C C . GLY B 1 41 ? -3.107 -6.684 -11.969 1 96.06 41 GLY B C 1
ATOM 1751 O O . GLY B 1 41 ? -3.445 -7.73 -11.414 1 96.06 41 GLY B O 1
ATOM 1752 N N . MET B 1 42 ? -3.264 -6.551 -13.273 1 95.62 42 MET B N 1
ATOM 1753 C CA . MET B 1 42 ? -3.682 -7.602 -14.195 1 95.62 42 MET B CA 1
ATOM 1754 C C . MET B 1 42 ? -5.168 -7.898 -14.039 1 95.62 42 MET B C 1
ATOM 1756 O O . MET B 1 42 ? -5.609 -8.359 -12.984 1 95.62 42 MET B O 1
ATOM 1760 N N . ALA B 1 43 ? -5.875 -7.68 -15.117 1 95.81 43 ALA B N 1
ATOM 1761 C CA . ALA B 1 43 ? -7.32 -7.871 -15.117 1 95.81 43 ALA B CA 1
ATOM 1762 C C . ALA B 1 43 ? -7.684 -9.32 -14.797 1 95.81 43 ALA B C 1
ATOM 1764 O O . ALA B 1 43 ? -7.023 -10.25 -15.258 1 95.81 43 ALA B O 1
ATOM 1765 N N . GLY B 1 44 ? -8.75 -9.453 -13.984 1 97.62 44 GLY B N 1
ATOM 1766 C CA . GLY B 1 44 ? -9.312 -10.781 -13.758 1 97.62 44 GLY B CA 1
ATOM 1767 C C . GLY B 1 44 ? -8.648 -11.516 -12.609 1 97.62 44 GLY B C 1
ATOM 1768 O O . GLY B 1 44 ? -8.953 -12.688 -12.359 1 97.62 44 GLY B O 1
ATOM 1769 N N . THR B 1 45 ? -7.715 -10.891 -11.914 1 98.12 45 THR B N 1
ATOM 1770 C CA . THR B 1 45 ? -6.969 -11.578 -10.867 1 98.12 45 THR B CA 1
ATOM 1771 C C . THR B 1 45 ? -7.609 -11.344 -9.5 1 98.12 45 THR B C 1
ATOM 1773 O O . THR B 1 45 ? -7.273 -12.023 -8.531 1 98.12 45 THR B O 1
ATOM 1776 N N . PHE B 1 46 ? -8.492 -10.414 -9.352 1 98.75 46 PHE B N 1
ATOM 1777 C CA . PHE B 1 46 ? -9.203 -10.125 -8.117 1 98.75 46 PHE B CA 1
ATOM 1778 C C . PHE B 1 46 ? -10.664 -10.555 -8.219 1 98.75 46 PHE B C 1
ATOM 1780 O O . PHE B 1 46 ? -11.289 -10.406 -9.273 1 98.75 46 PHE B O 1
ATOM 1787 N N . ALA B 1 47 ? -11.242 -11.055 -7.082 1 98.69 47 ALA B N 1
ATOM 1788 C CA . ALA B 1 47 ? -12.656 -11.43 -7.07 1 98.69 47 ALA B CA 1
ATOM 1789 C C . ALA B 1 47 ? -13.273 -11.172 -5.699 1 98.69 47 ALA B C 1
ATOM 1791 O O . ALA B 1 47 ? -12.625 -11.367 -4.668 1 98.69 47 ALA B O 1
ATOM 1792 N N . VAL B 1 48 ? -14.469 -10.703 -5.703 1 98.75 48 VAL B N 1
ATOM 1793 C CA . VAL B 1 48 ? -15.32 -10.727 -4.52 1 98.75 48 VAL B CA 1
ATOM 1794 C C . VAL B 1 48 ? -16.078 -12.047 -4.457 1 98.75 48 VAL B C 1
ATOM 1796 O O . VAL B 1 48 ? -16.875 -12.352 -5.344 1 98.75 48 VAL B O 1
ATOM 1799 N N . LEU B 1 49 ? -15.836 -12.883 -3.418 1 98.5 49 LEU B N 1
ATOM 1800 C CA . LEU B 1 49 ? -16.312 -14.266 -3.355 1 98.5 49 LEU B CA 1
ATOM 1801 C C . LEU B 1 49 ? -17.562 -14.375 -2.484 1 98.5 49 LEU B C 1
ATOM 1803 O O . LEU B 1 49 ? -18.203 -15.422 -2.453 1 98.5 49 LEU B O 1
ATOM 1807 N N . GLY B 1 50 ? -17.891 -13.312 -1.739 1 98 50 GLY B N 1
ATOM 1808 C CA . GLY B 1 50 ? -19.031 -13.188 -0.852 1 98 50 GLY B CA 1
ATOM 1809 C C . GLY B 1 50 ? -19.078 -11.859 -0.125 1 98 50 GLY B C 1
ATOM 1810 O O . GLY B 1 50 ? -18.219 -11 -0.328 1 98 50 GLY B O 1
ATOM 1811 N N . PRO B 1 51 ? -20.078 -11.648 0.705 1 98.12 51 PRO B N 1
ATOM 1812 C CA . PRO B 1 51 ? -20.25 -10.352 1.368 1 98.12 51 PRO B CA 1
ATOM 1813 C C . PRO B 1 51 ? -19.094 -10.008 2.305 1 98.12 51 PRO B C 1
ATOM 1815 O O . PRO B 1 51 ? -18.922 -8.844 2.676 1 98.12 51 PRO B O 1
ATOM 1818 N N . ARG B 1 52 ? -18.312 -11.023 2.691 1 98.38 52 ARG B N 1
ATOM 1819 C CA . ARG B 1 52 ? -17.203 -10.773 3.592 1 98.38 52 ARG B CA 1
ATOM 1820 C C . ARG B 1 52 ? -15.977 -11.594 3.186 1 98.38 52 ARG B C 1
ATOM 1822 O O . ARG B 1 52 ? -15.219 -12.047 4.043 1 98.38 52 ARG B O 1
ATOM 1829 N N . GLN B 1 53 ? -15.867 -11.867 1.947 1 98.81 53 GLN B N 1
ATOM 1830 C CA . GLN B 1 53 ? -14.719 -12.641 1.481 1 98.81 53 GLN B CA 1
ATOM 1831 C C . GLN B 1 53 ? -14.266 -12.172 0.1 1 98.81 53 GLN B C 1
ATOM 1833 O O . GLN B 1 53 ? -15.086 -12 -0.803 1 98.81 53 GLN B O 1
ATOM 1838 N N . VAL B 1 54 ? -13.031 -11.961 -0.013 1 98.94 54 VAL B N 1
ATOM 1839 C CA . VAL B 1 54 ? -12.422 -11.648 -1.301 1 98.94 54 VAL B CA 1
ATOM 1840 C C . VAL B 1 54 ? -11.203 -12.547 -1.521 1 98.94 54 VAL B C 1
ATOM 1842 O O . VAL B 1 54 ? -10.781 -13.258 -0.61 1 98.94 54 VAL B O 1
ATOM 1845 N N . GLY B 1 55 ? -10.68 -12.539 -2.715 1 98.88 55 GLY B N 1
ATOM 1846 C CA . GLY B 1 55 ? -9.453 -13.242 -3.049 1 98.88 55 GLY B CA 1
ATOM 1847 C C . GLY B 1 55 ? -8.75 -12.664 -4.266 1 98.88 55 GLY B C 1
ATOM 1848 O O . GLY B 1 55 ? -9.352 -11.906 -5.031 1 98.88 55 GLY B O 1
ATOM 1849 N N . TYR B 1 56 ? -7.512 -13 -4.391 1 98.81 56 TYR B N 1
ATOM 1850 C CA . TYR B 1 56 ? -6.809 -12.625 -5.609 1 98.81 56 TYR B CA 1
ATOM 1851 C C . TYR B 1 56 ? -5.758 -13.664 -5.977 1 98.81 56 TYR B C 1
ATOM 1853 O O . TYR B 1 56 ? -5.242 -14.367 -5.105 1 98.81 56 TYR B O 1
ATOM 1861 N N . LEU B 1 57 ? -5.531 -13.805 -7.277 1 98.06 57 LEU B N 1
ATOM 1862 C CA . LEU B 1 57 ? -4.465 -14.641 -7.824 1 98.06 57 LEU B CA 1
ATOM 1863 C C . LEU B 1 57 ? -3.102 -13.984 -7.613 1 98.06 57 LEU B C 1
ATOM 1865 O O . LEU B 1 57 ? -2.896 -12.828 -7.996 1 98.06 57 LEU B O 1
ATOM 1869 N N . ASP B 1 58 ? -2.264 -14.703 -6.973 1 96.25 58 ASP B N 1
ATOM 1870 C CA . ASP B 1 58 ? -0.899 -14.266 -6.688 1 96.25 58 ASP B CA 1
ATOM 1871 C C . ASP B 1 58 ? 0.101 -14.953 -7.617 1 96.25 58 ASP B C 1
ATOM 1873 O O . ASP B 1 58 ? 0.198 -16.188 -7.633 1 96.25 58 ASP B O 1
ATOM 1877 N N . TYR B 1 59 ? 0.815 -14.156 -8.367 1 93.38 59 TYR B N 1
ATOM 1878 C CA . TYR B 1 59 ? 1.778 -14.664 -9.336 1 93.38 59 TYR B CA 1
ATOM 1879 C C . TYR B 1 59 ? 3.201 -14.539 -8.805 1 93.38 59 TYR B C 1
ATOM 1881 O O . TYR B 1 59 ? 3.479 -13.711 -7.934 1 93.38 59 TYR B O 1
ATOM 1889 N N . PHE B 1 60 ? 4.031 -15.328 -9.367 1 88.12 60 PHE B N 1
ATOM 1890 C CA . PHE B 1 60 ? 5.445 -15.32 -9.008 1 88.12 60 PHE B CA 1
ATOM 1891 C C . PHE B 1 60 ? 6.055 -13.945 -9.234 1 88.12 60 PHE B C 1
ATOM 1893 O O . PHE B 1 60 ? 5.73 -13.273 -10.219 1 88.12 60 PHE B O 1
ATOM 1900 N N . GLY B 1 61 ? 6.898 -13.539 -8.336 1 82.75 61 GLY B N 1
ATOM 1901 C CA . GLY B 1 61 ? 7.625 -12.281 -8.438 1 82.75 61 GLY B CA 1
ATOM 1902 C C . GLY B 1 61 ? 8.922 -12.273 -7.652 1 82.75 61 GLY B C 1
ATOM 1903 O O . GLY B 1 61 ? 9.469 -13.328 -7.34 1 82.75 61 GLY B O 1
ATOM 1904 N N . SER B 1 62 ? 9.414 -11.117 -7.465 1 81.81 62 SER B N 1
ATOM 1905 C CA . SER B 1 62 ? 10.727 -10.953 -6.848 1 81.81 62 SER B CA 1
ATOM 1906 C C . SER B 1 62 ? 10.703 -11.352 -5.379 1 81.81 62 SER B C 1
ATOM 1908 O O . SER B 1 62 ? 11.719 -11.773 -4.828 1 81.81 62 SER B O 1
ATOM 1910 N N . GLY B 1 63 ? 9.617 -11.281 -4.719 1 89.12 63 GLY B N 1
ATOM 1911 C CA . GLY B 1 63 ? 9.555 -11.594 -3.297 1 89.12 63 GLY B CA 1
ATOM 1912 C C . GLY B 1 63 ? 8.289 -12.336 -2.902 1 89.12 63 GLY B C 1
ATOM 1913 O O . GLY B 1 63 ? 7.473 -12.68 -3.758 1 89.12 63 GLY B O 1
ATOM 1914 N N . ALA B 1 64 ? 8.25 -12.734 -1.648 1 95 64 ALA B N 1
ATOM 1915 C CA . ALA B 1 64 ? 7.121 -13.508 -1.147 1 95 64 ALA B CA 1
ATOM 1916 C C . ALA B 1 64 ? 6.668 -13 0.219 1 95 64 ALA B C 1
ATOM 1918 O O . ALA B 1 64 ? 6.238 -13.789 1.068 1 95 64 ALA B O 1
ATOM 1919 N N . GLU B 1 65 ? 6.801 -11.781 0.433 1 97.38 65 GLU B N 1
ATOM 1920 C CA . GLU B 1 65 ? 6.531 -11.18 1.735 1 97.38 65 GLU B CA 1
ATOM 1921 C C . GLU B 1 65 ? 5.09 -11.438 2.172 1 97.38 65 GLU B C 1
ATOM 1923 O O . GLU B 1 65 ? 4.848 -11.852 3.307 1 97.38 65 GLU B O 1
ATOM 1928 N N . THR B 1 66 ? 4.105 -11.211 1.245 1 98.25 66 THR B N 1
ATOM 1929 C CA . THR B 1 66 ? 2.701 -11.375 1.605 1 98.25 66 THR B CA 1
ATOM 1930 C C . THR B 1 66 ? 2.422 -12.797 2.074 1 98.25 66 THR B C 1
ATOM 1932 O O . THR B 1 66 ? 1.804 -13 3.121 1 98.25 66 THR B O 1
ATOM 1935 N N . ILE B 1 67 ? 2.902 -13.719 1.317 1 98.19 67 ILE B N 1
ATOM 1936 C CA . ILE B 1 67 ? 2.68 -15.117 1.671 1 98.19 67 ILE B CA 1
ATOM 1937 C C . ILE B 1 67 ? 3.283 -15.406 3.045 1 98.19 67 ILE B C 1
ATOM 1939 O O . ILE B 1 67 ? 2.633 -16.016 3.9 1 98.19 67 ILE B O 1
ATOM 1943 N N . ALA B 1 68 ? 4.492 -14.969 3.271 1 98.19 68 ALA B N 1
ATOM 1944 C CA . ALA B 1 68 ? 5.176 -15.211 4.539 1 98.19 68 ALA B CA 1
ATOM 1945 C C . ALA B 1 68 ? 4.418 -14.578 5.703 1 98.19 68 ALA B C 1
ATOM 1947 O O . ALA B 1 68 ? 4.234 -15.203 6.746 1 98.19 68 ALA B O 1
ATOM 1948 N N . HIS B 1 69 ? 4.043 -13.352 5.559 1 98.56 69 HIS B N 1
ATOM 1949 C CA . HIS B 1 69 ? 3.346 -12.633 6.621 1 98.56 69 HIS B CA 1
ATOM 1950 C C . HIS B 1 69 ? 1.992 -13.273 6.914 1 98.56 69 HIS B C 1
ATOM 1952 O O . HIS B 1 69 ? 1.607 -13.406 8.078 1 98.56 69 HIS B O 1
ATOM 1958 N N . VAL B 1 70 ? 1.232 -13.617 5.844 1 98.5 70 VAL B N 1
ATOM 1959 C CA . VAL B 1 70 ? -0.072 -14.25 6 1 98.5 70 VAL B CA 1
ATOM 1960 C C . VAL B 1 70 ? 0.082 -15.57 6.746 1 98.5 70 VAL B C 1
ATOM 1962 O O . VAL B 1 70 ? -0.718 -15.891 7.629 1 98.5 70 VAL B O 1
ATOM 1965 N N . ARG B 1 71 ? 1.089 -16.281 6.457 1 98.19 71 ARG B N 1
ATOM 1966 C CA . ARG B 1 71 ? 1.327 -17.547 7.16 1 98.19 71 ARG B CA 1
ATOM 1967 C C . ARG B 1 71 ? 1.703 -17.297 8.617 1 98.19 71 ARG B C 1
ATOM 1969 O O . ARG B 1 71 ? 1.38 -18.094 9.492 1 98.19 71 ARG B O 1
ATOM 1976 N N . ASP B 1 72 ? 2.361 -16.234 8.844 1 97.94 72 ASP B N 1
ATOM 1977 C CA . ASP B 1 72 ? 2.83 -15.906 10.188 1 97.94 72 ASP B CA 1
ATOM 1978 C C . ASP B 1 72 ? 1.666 -15.508 11.094 1 97.94 72 ASP B C 1
ATOM 1980 O O . ASP B 1 72 ? 1.575 -15.961 12.234 1 97.94 72 ASP B O 1
ATOM 1984 N N . ASN B 1 73 ? 0.747 -14.641 10.617 1 98 73 ASN B N 1
ATOM 1985 C CA . ASN B 1 73 ? -0.249 -14.125 11.547 1 98 73 ASN B CA 1
ATOM 1986 C C . ASN B 1 73 ? -1.579 -13.844 10.859 1 98 73 ASN B C 1
ATOM 1988 O O . ASN B 1 73 ? -2.561 -13.484 11.508 1 98 73 ASN B O 1
ATOM 1992 N N . GLY B 1 74 ? -1.645 -13.859 9.508 1 98.31 74 GLY B N 1
ATOM 1993 C CA . GLY B 1 74 ? -2.875 -13.789 8.734 1 98.31 74 GLY B CA 1
ATOM 1994 C C . GLY B 1 74 ? -3.346 -12.367 8.492 1 98.31 74 GLY B C 1
ATOM 1995 O O . GLY B 1 74 ? -4.277 -12.141 7.715 1 98.31 74 GLY B O 1
ATOM 1996 N N . ARG B 1 75 ? -2.781 -11.336 9.102 1 98.19 75 ARG B N 1
ATOM 1997 C CA . ARG B 1 75 ? -3.291 -9.977 8.969 1 98.19 75 ARG B CA 1
ATOM 1998 C C . ARG B 1 75 ? -2.988 -9.414 7.586 1 98.19 75 ARG B C 1
ATOM 2000 O O . ARG B 1 75 ? -1.897 -9.617 7.051 1 98.19 75 ARG B O 1
ATOM 2007 N N . ILE B 1 76 ? -3.918 -8.742 7.023 1 98.81 76 ILE B N 1
ATOM 2008 C CA . ILE B 1 76 ? -3.771 -8.203 5.676 1 98.81 76 ILE B CA 1
ATOM 2009 C C . ILE B 1 76 ? -4.734 -7.039 5.48 1 98.81 76 ILE B C 1
ATOM 2011 O O . ILE B 1 76 ? -5.793 -6.98 6.113 1 98.81 76 ILE B O 1
ATOM 2015 N N . VAL B 1 77 ? -4.352 -6.086 4.719 1 98.94 77 VAL B N 1
ATOM 2016 C CA . VAL B 1 77 ? -5.258 -5.051 4.234 1 98.94 77 VAL B CA 1
ATOM 2017 C C . VAL B 1 77 ? -5.145 -4.934 2.715 1 98.94 77 VAL B C 1
ATOM 2019 O O . VAL B 1 77 ? -4.043 -4.996 2.164 1 98.94 77 VAL B O 1
ATOM 2022 N N . LEU B 1 78 ? -6.211 -4.906 2.023 1 98.94 78 LEU B N 1
ATOM 2023 C CA . LEU B 1 78 ? -6.289 -4.488 0.628 1 98.94 78 LEU B CA 1
ATOM 2024 C C . LEU B 1 78 ? -6.836 -3.066 0.517 1 98.94 78 LEU B C 1
ATOM 2026 O O . LEU B 1 78 ? -7.902 -2.764 1.053 1 98.94 78 LEU B O 1
ATOM 2030 N N . MET B 1 79 ? -6.125 -2.242 -0.136 1 98.94 79 MET B N 1
ATOM 2031 C CA . MET B 1 79 ? -6.566 -0.865 -0.336 1 98.94 79 MET B CA 1
ATOM 2032 C C . MET B 1 79 ? -6.801 -0.578 -1.815 1 98.94 79 MET B C 1
ATOM 2034 O O . MET B 1 79 ? -5.938 -0.861 -2.65 1 98.94 79 MET B O 1
ATOM 2038 N N . PHE B 1 80 ? -7.93 -0.092 -2.07 1 98.75 80 PHE B N 1
ATOM 2039 C CA . PHE B 1 80 ? -8.305 0.407 -3.389 1 98.75 80 PHE B CA 1
ATOM 2040 C C . PHE B 1 80 ? -8.445 1.924 -3.375 1 98.75 80 PHE B C 1
ATOM 2042 O O . PHE B 1 80 ? -8.906 2.5 -2.389 1 98.75 80 PHE B O 1
ATOM 2049 N N . CYS B 1 81 ? -8 2.529 -4.457 1 97.69 81 CYS B N 1
ATOM 2050 C CA . CYS B 1 81 ? -8.258 3.961 -4.574 1 97.69 81 CYS B CA 1
ATOM 2051 C C . CYS B 1 81 ? -8.617 4.332 -6.012 1 97.69 81 CYS B C 1
ATOM 2053 O O . CYS B 1 81 ? -8.141 3.701 -6.957 1 97.69 81 CYS B O 1
ATOM 2055 N N . SER B 1 82 ? -9.461 5.297 -6.133 1 95.75 82 SER B N 1
ATOM 2056 C CA . SER B 1 82 ? -9.844 5.789 -7.449 1 95.75 82 SER B CA 1
ATOM 2057 C C . SER B 1 82 ? -8.828 6.801 -7.977 1 95.75 82 SER B C 1
ATOM 2059 O O . SER B 1 82 ? -8.344 7.652 -7.227 1 95.75 82 SER B O 1
ATOM 2061 N N . PHE B 1 83 ? -8.469 6.68 -9.227 1 97.38 83 PHE B N 1
ATOM 2062 C CA . PHE B 1 83 ? -7.613 7.633 -9.922 1 97.38 83 PHE B CA 1
ATOM 2063 C C . PHE B 1 83 ? -8.43 8.469 -10.906 1 97.38 83 PHE B C 1
ATOM 2065 O O . PHE B 1 83 ? -7.891 9.359 -11.57 1 97.38 83 PHE B O 1
ATOM 2072 N N . ASP B 1 84 ? -9.719 8.172 -10.938 1 94.31 84 ASP B N 1
ATOM 2073 C CA . ASP B 1 84 ? -10.609 8.93 -11.805 1 94.31 84 ASP B CA 1
ATOM 2074 C C . ASP B 1 84 ? -11.219 10.125 -11.07 1 94.31 84 ASP B C 1
ATOM 2076 O O . ASP B 1 84 ? -10.719 10.539 -10.023 1 94.31 84 ASP B O 1
ATOM 2080 N N . LYS B 1 85 ? -12.297 10.766 -11.609 1 88.62 85 LYS B N 1
ATOM 2081 C CA . LYS B 1 85 ? -12.82 12.031 -11.102 1 88.62 85 LYS B CA 1
ATOM 2082 C C . LYS B 1 85 ? -13.445 11.844 -9.719 1 88.62 85 LYS B C 1
ATOM 2084 O O . LYS B 1 85 ? -13.477 12.781 -8.922 1 88.62 85 LYS B O 1
ATOM 2089 N N . ARG B 1 86 ? -14.047 10.742 -9.484 1 88.5 86 ARG B N 1
ATOM 2090 C CA . ARG B 1 86 ? -14.656 10.508 -8.18 1 88.5 86 ARG B CA 1
ATOM 2091 C C . ARG B 1 86 ? -13.617 10.016 -7.172 1 88.5 86 ARG B C 1
ATOM 2093 O O . ARG B 1 86 ? -13.031 8.945 -7.352 1 88.5 86 ARG B O 1
ATOM 2100 N N . CYS B 1 87 ? -13.367 10.758 -6.086 1 90.69 87 CYS B N 1
ATOM 2101 C CA . CYS B 1 87 ? -12.398 10.414 -5.055 1 90.69 87 CYS B CA 1
ATOM 2102 C C . CYS B 1 87 ? -12.945 9.336 -4.121 1 90.69 87 CYS B C 1
ATOM 2104 O O . CYS B 1 87 ? -14.016 9.5 -3.541 1 90.69 87 CYS B O 1
ATOM 2106 N N . ARG B 1 88 ? -12.25 8.305 -3.947 1 94.38 88 ARG B N 1
ATOM 2107 C CA . ARG B 1 88 ? -12.664 7.27 -3.004 1 94.38 88 ARG B CA 1
ATOM 2108 C C . ARG B 1 88 ? -11.516 6.316 -2.695 1 94.38 88 ARG B C 1
ATOM 2110 O O . ARG B 1 88 ? -10.773 5.922 -3.596 1 94.38 88 ARG B O 1
ATOM 2117 N N . ILE B 1 89 ? -11.367 6.02 -1.464 1 97.62 89 ILE B N 1
ATOM 2118 C CA . ILE B 1 89 ? -10.492 4.941 -1.016 1 97.62 89 ILE B CA 1
ATOM 2119 C C . ILE B 1 89 ? -11.305 3.904 -0.243 1 97.62 89 ILE B C 1
ATOM 2121 O O . ILE B 1 89 ? -12.164 4.258 0.569 1 97.62 89 ILE B O 1
ATOM 2125 N N . ILE B 1 90 ? -11.078 2.688 -0.507 1 98.5 90 ILE B N 1
ATOM 2126 C CA . ILE B 1 90 ? -11.672 1.598 0.263 1 98.5 90 ILE B CA 1
ATOM 2127 C C . ILE B 1 90 ? -10.562 0.712 0.834 1 98.5 90 ILE B C 1
ATOM 2129 O O . ILE B 1 90 ? -9.609 0.365 0.132 1 98.5 90 ILE B O 1
ATOM 2133 N N . ARG B 1 91 ? -10.672 0.427 2.092 1 98.62 91 ARG B N 1
ATOM 2134 C CA . ARG B 1 91 ? -9.789 -0.546 2.725 1 98.62 91 ARG B CA 1
ATOM 2135 C C . ARG B 1 91 ? -10.578 -1.756 3.223 1 98.62 91 ARG B C 1
ATOM 2137 O O . ARG B 1 91 ? -11.609 -1.605 3.883 1 98.62 91 ARG B O 1
ATOM 2144 N N . LEU B 1 92 ? -10.125 -2.889 2.816 1 98.88 92 LEU B N 1
ATOM 2145 C CA . LEU B 1 92 ? -10.602 -4.168 3.322 1 98.88 92 LEU B CA 1
ATOM 2146 C C . LEU B 1 92 ? -9.594 -4.793 4.277 1 98.88 92 LEU B C 1
ATOM 2148 O O . LEU B 1 92 ? -8.547 -5.277 3.846 1 98.88 92 LEU B O 1
ATOM 2152 N N . HIS B 1 93 ? -9.875 -4.723 5.559 1 98.81 93 HIS B N 1
ATOM 2153 C CA . HIS B 1 93 ? -9.055 -5.434 6.531 1 98.81 93 HIS B CA 1
ATOM 2154 C C . HIS B 1 93 ? -9.602 -6.836 6.789 1 98.81 93 HIS B C 1
ATOM 2156 O O . HIS B 1 93 ? -10.812 -7.059 6.719 1 98.81 93 HIS B O 1
ATOM 2162 N N . GLY B 1 94 ? -8.656 -7.723 7.055 1 98.56 94 GLY B N 1
ATOM 2163 C CA . GLY B 1 94 ? -9.133 -9.062 7.371 1 98.56 94 GLY B CA 1
ATOM 2164 C C . GLY B 1 94 ? -8.023 -10.023 7.746 1 98.56 94 GLY B C 1
ATOM 2165 O O . GLY B 1 94 ? -6.926 -9.594 8.109 1 98.56 94 GLY B O 1
ATOM 2166 N N . ARG B 1 95 ? -8.406 -11.297 7.746 1 98.62 95 ARG B N 1
ATOM 2167 C CA . ARG B 1 95 ? -7.484 -12.422 7.93 1 98.62 95 ARG B CA 1
ATOM 2168 C C . ARG B 1 95 ? -7.406 -13.273 6.668 1 98.62 95 ARG B C 1
ATOM 2170 O O . ARG B 1 95 ? -8.438 -13.703 6.141 1 98.62 95 ARG B O 1
ATOM 2177 N N . ALA B 1 96 ? -6.168 -13.508 6.277 1 98.81 96 ALA B N 1
ATOM 2178 C CA . ALA B 1 96 ? -6 -14.195 5.004 1 98.81 96 ALA B CA 1
ATOM 2179 C C . ALA B 1 96 ? -5.383 -15.578 5.207 1 98.81 96 ALA B C 1
ATOM 2181 O O . ALA B 1 96 ? -4.793 -15.852 6.254 1 98.81 96 ALA B O 1
ATOM 2182 N N . ARG B 1 97 ? -5.531 -16.391 4.27 1 98.56 97 ARG B N 1
ATOM 2183 C CA . ARG B 1 97 ? -4.777 -17.625 4.129 1 98.56 97 ARG B CA 1
ATOM 2184 C C . ARG B 1 97 ? -4.289 -17.812 2.693 1 98.56 97 ARG B C 1
ATOM 2186 O O . ARG B 1 97 ? -4.875 -17.266 1.759 1 98.56 97 ARG B O 1
ATOM 2193 N N . VAL B 1 98 ? -3.248 -18.625 2.602 1 98.5 98 VAL B N 1
ATOM 2194 C CA . VAL B 1 98 ? -2.623 -18.906 1.313 1 98.5 98 VAL B CA 1
ATOM 2195 C C . VAL B 1 98 ? -3.076 -20.266 0.807 1 98.5 98 VAL B C 1
ATOM 2197 O O . VAL B 1 98 ? -3.029 -21.266 1.543 1 98.5 98 VAL B O 1
ATOM 2200 N N . VAL B 1 99 ? -3.543 -20.328 -0.406 1 98.31 99 VAL B N 1
ATOM 2201 C CA . VAL B 1 99 ? -3.807 -21.578 -1.101 1 98.31 99 VAL B CA 1
ATOM 2202 C C . VAL B 1 99 ? -2.861 -21.719 -2.293 1 98.31 99 VAL B C 1
ATOM 2204 O O . VAL B 1 99 ? -3.088 -21.109 -3.346 1 98.31 99 VAL B O 1
ATOM 2207 N N . GLN B 1 100 ? -1.823 -22.547 -2.125 1 96.06 100 GLN B N 1
ATOM 2208 C CA . GLN B 1 100 ? -0.806 -22.703 -3.16 1 96.06 100 GLN B CA 1
ATOM 2209 C C . GLN B 1 100 ? -1.343 -23.5 -4.344 1 96.06 100 GLN B C 1
ATOM 2211 O O . GLN B 1 100 ? -2.244 -24.328 -4.184 1 96.06 100 GLN B O 1
ATOM 2216 N N . PHE B 1 101 ? -0.708 -23.281 -5.457 1 93.88 101 PHE B N 1
ATOM 2217 C CA . PHE B 1 101 ? -1.166 -23.875 -6.711 1 93.88 101 PHE B CA 1
ATOM 2218 C C . PHE B 1 101 ? -1.18 -25.391 -6.633 1 93.88 101 PHE B C 1
ATOM 2220 O O . PHE B 1 101 ? -1.933 -26.047 -7.355 1 93.88 101 PHE B O 1
ATOM 2227 N N . ASN B 1 102 ? -0.389 -26 -5.762 1 92.25 102 ASN B N 1
ATOM 2228 C CA . ASN B 1 102 ? -0.281 -27.453 -5.68 1 92.25 102 ASN B CA 1
ATOM 2229 C C . ASN B 1 102 ? -1.162 -28.016 -4.574 1 92.25 102 ASN B C 1
ATOM 2231 O O . ASN B 1 102 ? -1.083 -29.203 -4.258 1 92.25 102 ASN B O 1
ATOM 2235 N N . GLU B 1 103 ? -1.991 -27.203 -3.977 1 95.62 103 GLU B N 1
ATOM 2236 C CA . GLU B 1 103 ? -2.879 -27.656 -2.906 1 95.62 103 GLU B CA 1
ATOM 2237 C C . GLU B 1 103 ? -4.238 -28.078 -3.457 1 95.62 103 GLU B C 1
ATOM 2239 O O . GLU B 1 103 ? -4.691 -27.547 -4.477 1 95.62 103 GLU B O 1
ATOM 2244 N N . PRO B 1 104 ? -4.898 -29 -2.801 1 97.38 104 PRO B N 1
ATOM 2245 C CA . PRO B 1 104 ? -6.117 -29.625 -3.326 1 97.38 104 PRO B CA 1
ATOM 2246 C C . PRO B 1 104 ? -7.242 -28.625 -3.551 1 97.38 104 PRO B C 1
ATOM 2248 O O . PRO B 1 104 ? -8.078 -28.812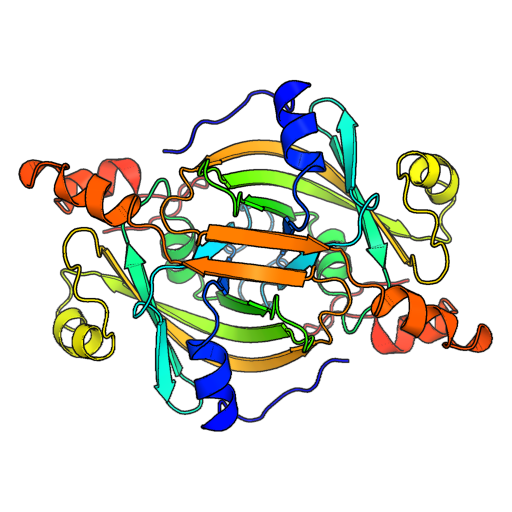 -4.438 1 97.38 104 PRO B O 1
ATOM 2251 N N . GLU B 1 105 ? -7.297 -27.594 -2.797 1 97.5 105 GLU B N 1
ATOM 2252 C CA . GLU B 1 105 ? -8.391 -26.641 -2.873 1 97.5 105 GLU B CA 1
ATOM 225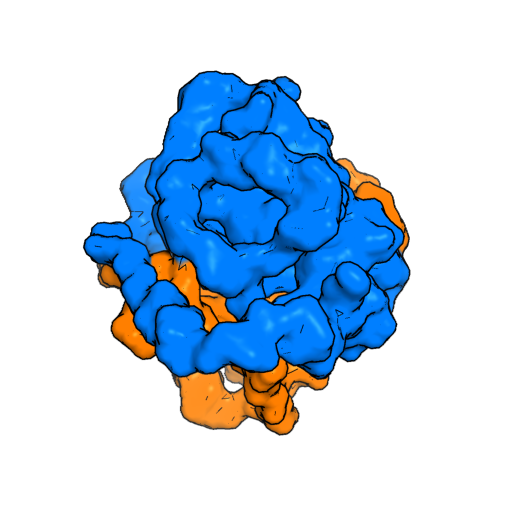3 C C . GLU B 1 105 ? -8.188 -25.656 -4.035 1 97.5 105 GLU B C 1
ATOM 2255 O O . GLU B 1 105 ? -9.125 -24.984 -4.457 1 97.5 105 GLU B O 1
ATOM 2260 N N . TYR B 1 106 ? -7.023 -25.562 -4.562 1 97.88 106 TYR B N 1
ATOM 2261 C CA . TYR B 1 106 ? -6.625 -24.531 -5.512 1 97.88 106 TYR B CA 1
ATOM 2262 C C . TYR B 1 106 ? -7.465 -24.609 -6.781 1 97.88 106 TYR B C 1
ATOM 2264 O O . TYR B 1 106 ? -8.023 -23.594 -7.23 1 97.88 106 TYR B O 1
ATOM 2272 N N . PRO B 1 107 ? -7.684 -25.844 -7.398 1 97.81 107 PRO B N 1
ATOM 2273 C CA . PRO B 1 107 ? -8.406 -25.891 -8.672 1 97.81 107 PRO B CA 1
ATOM 2274 C C . PRO B 1 107 ? -9.82 -25.328 -8.57 1 97.81 107 PRO B C 1
ATOM 2276 O O . PRO B 1 107 ? -10.258 -24.578 -9.453 1 97.81 107 PRO B O 1
ATOM 2279 N N . ARG B 1 108 ? -10.477 -25.609 -7.574 1 98 108 ARG B N 1
ATOM 2280 C CA . ARG B 1 108 ? -11.844 -25.125 -7.391 1 98 108 ARG B CA 1
ATOM 2281 C C . ARG B 1 108 ? -11.859 -23.609 -7.203 1 98 108 ARG B C 1
ATOM 2283 O O . ARG B 1 108 ? -12.656 -22.922 -7.832 1 98 108 ARG B O 1
ATOM 2290 N N . LEU B 1 109 ? -11.008 -23.125 -6.363 1 98.19 109 LEU B N 1
ATOM 2291 C CA . LEU B 1 109 ? -10.945 -21.703 -6.078 1 98.19 109 LEU B CA 1
ATOM 2292 C C . LEU B 1 109 ? -10.531 -20.922 -7.32 1 98.19 109 LEU B C 1
ATOM 2294 O O . LEU B 1 109 ? -10.984 -19.797 -7.531 1 98.19 109 LEU B O 1
ATOM 2298 N N . ARG B 1 110 ? -9.68 -21.5 -8.133 1 98.31 110 ARG B N 1
ATOM 2299 C CA . ARG B 1 110 ? -9.133 -20.859 -9.328 1 98.31 110 ARG B CA 1
ATOM 2300 C C . ARG B 1 110 ? -10.25 -20.453 -10.289 1 98.31 110 ARG B C 1
ATOM 2302 O O . ARG B 1 110 ? -10.125 -19.453 -11.008 1 98.31 110 ARG B O 1
ATOM 2309 N N . THR B 1 111 ? -11.367 -21.156 -10.281 1 98.12 111 THR B N 1
ATOM 2310 C CA . THR B 1 111 ? -12.461 -20.922 -11.211 1 98.12 111 THR B CA 1
ATOM 2311 C C . THR B 1 111 ? -13.141 -19.594 -10.914 1 98.12 111 THR B C 1
ATOM 2313 O O . THR B 1 111 ? -13.906 -19.078 -11.727 1 98.12 111 THR B O 1
ATOM 2316 N N . SER B 1 112 ? -12.867 -19 -9.766 1 98 112 SER B N 1
ATOM 2317 C CA . SER B 1 112 ? -13.492 -17.75 -9.359 1 98 112 SER B CA 1
ATOM 2318 C C . SER B 1 112 ? -12.844 -16.547 -10.047 1 98 112 SER B C 1
ATOM 2320 O O . SER B 1 112 ? -13.336 -15.43 -9.945 1 98 112 SER B O 1
ATOM 2322 N N . PHE B 1 113 ? -11.773 -16.766 -10.758 1 98.38 113 PHE B N 1
ATOM 2323 C CA . PHE B 1 113 ? -11.008 -15.695 -11.383 1 98.38 113 PHE B CA 1
ATOM 2324 C C . PHE B 1 113 ? -11.039 -15.828 -12.898 1 98.38 113 PHE B C 1
ATOM 2326 O O . PHE B 1 113 ? -10.867 -16.922 -13.438 1 98.38 113 PHE B O 1
ATOM 2333 N N . SER B 1 114 ? -11.258 -14.75 -13.594 1 97.81 114 SER B N 1
ATOM 2334 C CA . SER B 1 114 ? -11.43 -14.781 -15.039 1 97.81 114 SER B CA 1
ATOM 2335 C C . SER B 1 114 ? -10.086 -14.75 -15.758 1 97.81 114 SER B C 1
ATOM 2337 O O . SER B 1 114 ? -10.016 -14.992 -16.969 1 97.81 114 SER B O 1
ATOM 2339 N N . LYS B 1 115 ? -8.977 -14.453 -15.039 1 97.5 115 LYS B N 1
ATOM 2340 C CA . LYS B 1 115 ? -7.656 -14.438 -15.656 1 97.5 115 LYS B CA 1
ATOM 2341 C C . LYS B 1 115 ? -7.285 -15.812 -16.203 1 97.5 115 LYS B C 1
ATOM 2343 O O . LYS B 1 115 ? -7.246 -16.797 -15.453 1 97.5 115 LYS B O 1
ATOM 2348 N N . GLU B 1 116 ? -6.914 -15.867 -17.453 1 95.62 116 GLU B N 1
ATOM 2349 C CA . GLU B 1 116 ? -6.668 -17.141 -18.109 1 95.62 116 GLU B CA 1
ATOM 2350 C C . GLU B 1 116 ? -5.23 -17.609 -17.891 1 95.62 116 GLU B C 1
ATOM 2352 O O . GLU B 1 116 ? -4.957 -18.812 -17.875 1 95.62 116 GLU B O 1
ATOM 2357 N N . LEU B 1 117 ? -4.312 -16.688 -17.734 1 94.56 117 LEU B N 1
ATOM 2358 C CA . LEU B 1 117 ? -2.902 -17.031 -17.594 1 94.56 117 LEU B CA 1
ATOM 2359 C C . LEU B 1 117 ? -2.684 -17.938 -16.391 1 94.56 117 LEU B C 1
ATOM 2361 O O . LEU B 1 117 ? -2.832 -17.5 -15.242 1 94.56 117 LEU B O 1
ATOM 2365 N N . GLU B 1 118 ? -2.291 -19.125 -16.609 1 93 118 GLU B N 1
ATOM 2366 C CA . GLU B 1 118 ? -2.041 -20.078 -15.547 1 93 118 GLU B CA 1
ATOM 2367 C C . GLU B 1 118 ? -0.575 -20.062 -15.117 1 93 118 GLU B C 1
ATOM 2369 O O . GLU B 1 118 ? -0.264 -20.219 -13.938 1 93 118 GLU B O 1
ATOM 2374 N N . LYS B 1 119 ? 0.233 -19.984 -16.156 1 92.12 119 LYS B N 1
ATOM 2375 C CA . LYS B 1 119 ? 1.667 -20.031 -15.883 1 92.12 119 LYS B CA 1
ATOM 2376 C C . LYS B 1 119 ? 2.092 -18.891 -14.961 1 92.12 119 LYS B C 1
ATOM 2378 O O . LYS B 1 119 ? 1.75 -17.734 -15.195 1 92.12 119 LYS B O 1
ATOM 2383 N N . GLY B 1 120 ? 2.701 -19.25 -13.883 1 91.94 120 GLY B N 1
ATOM 2384 C CA . GLY B 1 120 ? 3.232 -18.266 -12.961 1 91.94 120 GLY B CA 1
ATOM 2385 C C . GLY B 1 120 ? 2.336 -18.016 -11.766 1 91.94 120 GLY B C 1
ATOM 2386 O O . GLY B 1 120 ? 2.746 -17.375 -10.797 1 91.94 120 GLY B O 1
ATOM 2387 N N . ALA B 1 121 ? 1.074 -18.469 -11.891 1 94.06 121 ALA B N 1
ATOM 2388 C CA . ALA B 1 121 ? 0.202 -18.344 -10.727 1 94.06 121 ALA B CA 1
ATOM 2389 C C . ALA B 1 121 ? 0.666 -19.266 -9.594 1 94.06 121 ALA B C 1
ATOM 2391 O O . ALA B 1 121 ? 0.584 -20.484 -9.711 1 94.06 121 ALA B O 1
ATOM 2392 N N . ARG B 1 122 ? 1.068 -18.656 -8.555 1 94.19 122 ARG B N 1
ATOM 2393 C CA . ARG B 1 122 ? 1.714 -19.469 -7.531 1 94.19 122 ARG B CA 1
ATOM 2394 C C . ARG B 1 122 ? 0.765 -19.734 -6.367 1 94.19 122 ARG B C 1
ATOM 2396 O O . ARG B 1 122 ? 0.998 -20.656 -5.566 1 94.19 122 ARG B O 1
ATOM 2403 N N . SER B 1 123 ? -0.245 -18.891 -6.188 1 97.06 123 SER B N 1
ATOM 2404 C CA . SER B 1 123 ? -1.181 -19.109 -5.086 1 97.06 123 SER B CA 1
ATOM 2405 C C . SER B 1 123 ? -2.422 -18.234 -5.242 1 97.06 123 SER B C 1
ATOM 2407 O O . SER B 1 123 ? -2.496 -17.406 -6.156 1 97.06 123 SER B O 1
ATOM 2409 N N . ILE B 1 124 ? -3.379 -18.516 -4.512 1 98.62 124 ILE B N 1
ATOM 2410 C CA . ILE B 1 124 ? -4.523 -17.656 -4.23 1 98.62 124 ILE B CA 1
ATOM 2411 C C . ILE B 1 124 ? -4.457 -17.156 -2.789 1 98.62 124 ILE B C 1
ATOM 2413 O O . ILE B 1 124 ? -4.262 -17.953 -1.863 1 98.62 124 ILE B O 1
ATOM 2417 N N . ILE B 1 125 ? -4.504 -15.875 -2.588 1 98.88 125 ILE B N 1
ATOM 2418 C CA . ILE B 1 125 ? -4.668 -15.312 -1.254 1 98.88 125 ILE B CA 1
ATOM 2419 C C . ILE B 1 125 ? -6.148 -15.086 -0.968 1 98.88 125 ILE B C 1
ATOM 2421 O O . ILE B 1 125 ? -6.801 -14.273 -1.631 1 98.88 125 ILE B O 1
ATOM 2425 N N . LEU B 1 126 ? -6.688 -15.805 -0.069 1 98.88 126 LEU B N 1
ATOM 2426 C CA . LEU B 1 126 ? -8.078 -15.688 0.353 1 98.88 126 LEU B CA 1
ATOM 2427 C C . LEU B 1 126 ? -8.195 -14.844 1.62 1 98.88 126 LEU B C 1
ATOM 2429 O O . LEU B 1 126 ? -7.484 -15.094 2.6 1 98.88 126 LEU B O 1
ATOM 2433 N N . VAL B 1 127 ? -9.094 -13.898 1.594 1 98.88 127 VAL B N 1
ATOM 2434 C CA . VAL B 1 127 ? -9.195 -12.969 2.713 1 98.88 127 VAL B CA 1
ATOM 2435 C C . VAL B 1 127 ? -10.609 -13 3.285 1 98.88 127 VAL B C 1
ATOM 2437 O O . VAL B 1 127 ? -11.578 -12.672 2.594 1 98.88 127 VAL B O 1
ATOM 2440 N N . ASP B 1 128 ? -10.734 -13.422 4.496 1 98.88 128 ASP B N 1
ATOM 2441 C CA . ASP B 1 128 ? -11.938 -13.156 5.273 1 98.88 128 ASP B CA 1
ATOM 2442 C C . ASP B 1 128 ? -11.953 -11.719 5.793 1 98.88 128 ASP B C 1
ATOM 2444 O O . ASP B 1 128 ? -11.18 -11.375 6.691 1 98.88 128 ASP B O 1
ATOM 2448 N N . VAL B 1 129 ? -12.867 -10.938 5.238 1 98.81 129 VAL B N 1
ATOM 2449 C CA . VAL B 1 129 ? -12.875 -9.5 5.496 1 98.81 129 VAL B CA 1
ATOM 2450 C C . VAL B 1 129 ? -13.578 -9.219 6.824 1 98.81 129 VAL B C 1
ATOM 2452 O O . VAL B 1 129 ? -14.719 -9.641 7.035 1 98.81 129 VAL B O 1
ATOM 2455 N N . THR B 1 130 ? -12.914 -8.516 7.688 1 98.44 130 THR B N 1
ATOM 2456 C CA . THR B 1 130 ? -13.469 -8.219 9.008 1 98.44 130 THR B CA 1
ATOM 2457 C C . THR B 1 130 ? -13.867 -6.75 9.109 1 98.44 130 THR B C 1
ATOM 2459 O O . THR B 1 130 ? -14.609 -6.367 10.016 1 98.44 130 THR B O 1
ATOM 2462 N N . ARG B 1 131 ? -13.367 -5.875 8.281 1 98.19 131 ARG B N 1
ATOM 2463 C CA . ARG B 1 131 ? -13.656 -4.445 8.305 1 98.19 131 ARG B CA 1
ATOM 2464 C C . ARG B 1 131 ? -13.594 -3.852 6.898 1 98.19 131 ARG B C 1
ATOM 2466 O O . ARG B 1 131 ? -12.633 -4.07 6.168 1 98.19 131 ARG B O 1
ATOM 2473 N N . VAL B 1 132 ? -14.656 -3.264 6.484 1 98.62 132 VAL B N 1
ATOM 2474 C CA . VAL B 1 132 ? -14.758 -2.512 5.238 1 98.62 132 VAL B CA 1
ATOM 2475 C C . VAL B 1 132 ? -14.977 -1.032 5.543 1 98.62 132 VAL B C 1
ATOM 2477 O O . VAL B 1 132 ? -15.969 -0.665 6.176 1 98.62 132 VAL B O 1
ATOM 2480 N N . ALA B 1 133 ? -14.023 -0.175 5.094 1 97.69 133 ALA B N 1
ATOM 2481 C CA . ALA B 1 133 ? -14.172 1.243 5.414 1 97.69 133 ALA B CA 1
ATOM 2482 C C . ALA B 1 133 ? -13.695 2.117 4.254 1 97.69 133 ALA B C 1
ATOM 2484 O O . ALA B 1 133 ? -12.812 1.724 3.496 1 97.69 133 ALA B O 1
ATOM 2485 N N . ASP B 1 134 ? -14.273 3.27 4.133 1 95.94 134 ASP B N 1
ATOM 2486 C CA . ASP B 1 134 ? -13.844 4.199 3.09 1 95.94 134 ASP B CA 1
ATOM 2487 C C . ASP B 1 134 ? -13.141 5.414 3.693 1 95.94 134 ASP B C 1
ATOM 2489 O O . ASP B 1 134 ? -13.172 5.613 4.91 1 95.94 134 ASP B O 1
ATOM 2493 N N . SER B 1 135 ? -12.391 6.098 2.91 1 94.06 135 SER B N 1
ATOM 2494 C CA . SER B 1 135 ? -11.82 7.418 3.156 1 94.06 135 SER B CA 1
ATOM 2495 C C . SER B 1 135 ? -11.883 8.289 1.904 1 94.06 135 SER B C 1
ATOM 2497 O O . SER B 1 135 ? -12.219 7.805 0.823 1 94.06 135 SER B O 1
ATOM 2499 N N . CYS B 1 136 ? -11.68 9.516 1.938 1 87.94 136 CYS B N 1
ATOM 2500 C CA . CYS B 1 136 ? -12.039 10.484 0.906 1 87.94 136 CYS B CA 1
ATOM 2501 C C . CYS B 1 136 ? -11.164 10.312 -0.329 1 87.94 136 CYS B C 1
ATOM 2503 O O . CYS B 1 136 ? -11.641 10.422 -1.458 1 87.94 136 CYS B O 1
ATOM 2505 N N . GLY B 1 137 ? -9.891 10.164 -0.217 1 91.38 137 GLY B N 1
ATOM 2506 C CA . GLY B 1 137 ? -9 10.047 -1.36 1 91.38 137 GLY B CA 1
ATOM 2507 C C . GLY B 1 137 ? -8.703 11.375 -2.025 1 91.38 137 GLY B C 1
ATOM 2508 O O . GLY B 1 137 ? -8.305 11.422 -3.189 1 91.38 137 GLY B O 1
ATOM 2509 N N . TYR B 1 138 ? -8.883 12.492 -1.375 1 94.19 138 TYR B N 1
ATOM 2510 C CA . TYR B 1 138 ? -8.836 13.844 -1.93 1 94.19 138 TYR B CA 1
ATOM 2511 C C . TYR B 1 138 ? -7.445 14.164 -2.461 1 94.19 138 TYR B C 1
ATOM 2513 O O . TYR B 1 138 ? -7.285 15.047 -3.309 1 94.19 138 TYR B O 1
ATOM 2521 N N . SER B 1 139 ? -6.473 13.445 -1.997 1 94.19 139 SER B N 1
ATOM 2522 C CA . SER B 1 139 ? -5.102 13.781 -2.369 1 94.19 139 SER B CA 1
ATOM 2523 C C . SER B 1 139 ? -4.555 12.797 -3.404 1 94.19 139 SER B C 1
ATOM 2525 O O . SER B 1 139 ? -3.396 12.906 -3.812 1 94.19 139 SER B O 1
ATOM 2527 N N . VAL B 1 140 ? -5.375 11.773 -3.818 1 97 140 VAL B N 1
ATOM 2528 C CA . VAL B 1 140 ? -4.977 10.852 -4.879 1 97 140 VAL B CA 1
ATOM 2529 C C . VAL B 1 140 ? -5.008 11.57 -6.227 1 97 140 VAL B C 1
ATOM 2531 O O . VAL B 1 140 ? -5.996 12.227 -6.562 1 97 140 VAL B O 1
ATOM 2534 N N . PRO B 1 141 ? -3.939 11.547 -7 1 97.75 141 PRO B N 1
ATOM 2535 C CA . PRO B 1 141 ? -3.932 12.273 -8.273 1 97.75 141 PRO B CA 1
ATOM 2536 C C . PRO B 1 141 ? -4.918 11.703 -9.281 1 97.75 141 PRO B C 1
ATOM 2538 O O . PRO B 1 141 ? -5.336 10.547 -9.156 1 97.75 141 PRO B O 1
ATOM 2541 N N . LEU B 1 142 ? -5.27 12.547 -10.211 1 97.75 142 LEU B N 1
ATOM 2542 C CA . LEU B 1 142 ? -6.039 12.117 -11.375 1 97.75 142 LEU B CA 1
ATOM 2543 C C . LEU B 1 142 ? -5.133 11.438 -12.398 1 97.75 142 LEU B C 1
ATOM 2545 O O . LEU B 1 142 ? -4.145 12.023 -12.844 1 97.75 142 LEU B O 1
ATOM 2549 N N . MET B 1 143 ? -5.422 10.203 -12.75 1 97.88 143 MET B N 1
ATOM 2550 C CA . MET B 1 143 ? -4.691 9.43 -13.75 1 97.88 143 MET B CA 1
ATOM 2551 C C . MET B 1 143 ? -5.648 8.688 -14.672 1 97.88 143 MET B C 1
ATOM 2553 O O . MET B 1 143 ? -6.637 8.109 -14.211 1 97.88 143 MET B O 1
ATOM 2557 N N . ASP B 1 144 ? -5.402 8.711 -15.953 1 97.5 144 ASP B N 1
ATOM 2558 C CA . ASP B 1 144 ? -6.211 7.977 -16.922 1 97.5 144 ASP B CA 1
ATOM 2559 C C . ASP B 1 144 ? -5.676 6.562 -17.125 1 97.5 144 ASP B C 1
ATOM 2561 O O . ASP B 1 144 ? -4.496 6.379 -17.438 1 97.5 144 ASP B O 1
ATOM 2565 N N . PHE B 1 145 ? -6.555 5.637 -16.953 1 97.38 145 PHE B N 1
ATOM 2566 C CA . PHE B 1 145 ? -6.188 4.258 -17.25 1 97.38 145 PHE B CA 1
ATOM 2567 C C . PHE B 1 145 ? -5.957 4.074 -18.75 1 97.38 145 PHE B C 1
ATOM 2569 O O . PHE B 1 145 ? -6.824 4.406 -19.562 1 97.38 145 PHE B O 1
ATOM 2576 N N . VAL B 1 146 ? -4.766 3.574 -19.109 1 97.62 146 VAL B N 1
ATOM 2577 C CA . VAL B 1 146 ? -4.426 3.324 -20.5 1 97.62 146 VAL B CA 1
ATOM 2578 C C . VAL B 1 146 ? -4.625 1.846 -20.828 1 97.62 146 VAL B C 1
ATOM 2580 O O . VAL B 1 146 ? -5.199 1.503 -21.859 1 97.62 146 VAL B O 1
ATOM 2583 N N . GLY B 1 147 ? -4.16 0.96 -19.938 1 97.25 147 GLY B N 1
ATOM 2584 C CA . GLY B 1 147 ? -4.34 -0.469 -20.125 1 97.25 147 GLY B CA 1
ATOM 2585 C C . GLY B 1 147 ? -3.461 -1.312 -19.219 1 97.25 147 GLY B C 1
ATOM 2586 O O . GLY B 1 147 ? -2.545 -0.794 -18.578 1 97.25 147 GLY B O 1
ATOM 2587 N N . HIS B 1 148 ? -3.852 -2.529 -19.078 1 96.38 148 HIS B N 1
ATOM 2588 C CA . HIS B 1 148 ? -2.967 -3.492 -18.438 1 96.38 148 HIS B CA 1
ATOM 2589 C C . HIS B 1 148 ? -1.79 -3.848 -19.344 1 96.38 148 HIS B C 1
ATOM 2591 O O . HIS B 1 148 ? -1.964 -4.059 -20.547 1 96.38 148 HIS B O 1
ATOM 2597 N N . ARG B 1 149 ? -0.638 -3.9 -18.75 1 93.38 149 ARG B N 1
ATOM 2598 C CA . ARG B 1 149 ? 0.546 -4.305 -19.5 1 93.38 149 ARG B CA 1
ATOM 2599 C C . ARG B 1 149 ? 0.555 -5.809 -19.75 1 93.38 149 ARG B C 1
ATOM 2601 O O . ARG B 1 149 ? -0.03 -6.57 -18.984 1 93.38 149 ARG B O 1
ATOM 2608 N N . ASP B 1 150 ? 1.287 -6.133 -20.828 1 92.5 150 ASP B N 1
ATOM 2609 C CA . ASP B 1 150 ? 1.446 -7.562 -21.078 1 92.5 150 ASP B CA 1
ATOM 2610 C C . ASP B 1 150 ? 2.871 -8.016 -20.766 1 92.5 150 ASP B C 1
ATOM 2612 O O . ASP B 1 150 ? 3.305 -9.078 -21.234 1 92.5 150 ASP B O 1
ATOM 2616 N N . VAL B 1 151 ? 3.555 -7.16 -20.016 1 93.38 151 VAL B N 1
ATOM 2617 C CA . VAL B 1 151 ? 4.969 -7.391 -19.75 1 93.38 151 VAL B CA 1
ATOM 2618 C C . VAL B 1 151 ? 5.141 -8.664 -18.922 1 93.38 151 VAL B C 1
ATOM 2620 O O . VAL B 1 151 ? 5.984 -9.508 -19.25 1 93.38 151 VAL B O 1
ATOM 2623 N N . TYR B 1 152 ? 4.355 -8.82 -17.938 1 93.75 152 TYR B N 1
ATOM 2624 C CA . TYR B 1 152 ? 4.473 -10.008 -17.109 1 93.75 152 TYR B CA 1
ATOM 2625 C C . TYR B 1 152 ? 4.16 -11.266 -17.906 1 93.75 152 TYR B C 1
ATOM 2627 O O . TYR B 1 152 ? 4.879 -12.266 -17.812 1 93.75 152 TYR B O 1
ATOM 2635 N N . GLU B 1 153 ? 3.062 -11.227 -18.562 1 93.5 153 GLU B N 1
ATOM 2636 C CA . GLU B 1 153 ? 2.643 -12.391 -19.344 1 93.5 153 GLU B CA 1
ATOM 2637 C C . GLU B 1 153 ? 3.719 -12.797 -20.359 1 93.5 153 GLU B C 1
ATOM 2639 O O . GLU B 1 153 ? 4.035 -13.984 -20.484 1 93.5 153 GLU B O 1
ATOM 2644 N N . LYS B 1 154 ? 4.242 -11.836 -21.047 1 94.31 154 LYS B N 1
ATOM 2645 C CA . LYS B 1 154 ? 5.305 -12.109 -22.016 1 94.31 154 LYS B CA 1
ATOM 2646 C C . LYS B 1 154 ? 6.547 -12.656 -21.312 1 94.31 154 LYS B C 1
ATOM 2648 O O . LYS B 1 154 ? 7.195 -13.57 -21.828 1 94.31 154 LYS B O 1
ATOM 2653 N N . HIS B 1 155 ? 6.84 -12.102 -20.172 1 91.81 155 HIS B N 1
ATOM 2654 C CA . HIS B 1 155 ? 7.988 -12.555 -19.406 1 91.81 155 HIS B CA 1
ATOM 2655 C C . HIS B 1 155 ? 7.828 -14.016 -18.984 1 91.81 155 HIS B C 1
ATOM 2657 O O . HIS B 1 155 ? 8.719 -14.836 -19.219 1 91.81 155 HIS B O 1
ATOM 2663 N N . VAL B 1 156 ? 6.723 -14.328 -18.375 1 91.38 156 VAL B N 1
ATOM 2664 C CA . VAL B 1 156 ? 6.527 -15.656 -17.797 1 91.38 156 VAL B CA 1
ATOM 2665 C C . VAL B 1 156 ? 6.438 -16.688 -18.922 1 91.38 156 VAL B C 1
ATOM 2667 O O . VAL B 1 156 ? 6.855 -17.844 -18.734 1 91.38 156 VAL B O 1
ATOM 2670 N N . GLU B 1 157 ? 5.875 -16.312 -19.984 1 90.5 157 GLU B N 1
ATOM 2671 C CA . GLU B 1 157 ? 5.797 -17.219 -21.125 1 90.5 157 GLU B CA 1
ATOM 2672 C C . GLU B 1 157 ? 7.188 -17.609 -21.625 1 90.5 157 GLU B C 1
ATOM 2674 O O . GLU B 1 157 ? 7.383 -18.719 -22.141 1 90.5 157 GLU B O 1
ATOM 2679 N N . ARG B 1 158 ? 8.148 -16.781 -21.438 1 91.25 158 ARG B N 1
ATOM 2680 C CA . ARG B 1 158 ? 9.508 -17.016 -21.922 1 91.25 158 ARG B CA 1
ATOM 2681 C C . ARG B 1 158 ? 10.297 -17.844 -20.922 1 91.25 158 ARG B C 1
ATOM 2683 O O . ARG B 1 158 ? 11.359 -18.375 -21.25 1 91.25 158 ARG B O 1
ATOM 2690 N N . VAL B 1 159 ? 9.812 -17.891 -19.766 1 87.56 159 VAL B N 1
ATOM 2691 C CA . VAL B 1 159 ? 10.508 -18.688 -18.766 1 87.56 159 VAL B CA 1
ATOM 2692 C C . VAL B 1 159 ? 10.32 -20.172 -19.047 1 87.56 159 VAL B C 1
ATOM 2694 O O . VAL B 1 159 ? 9.188 -20.656 -19.188 1 87.56 159 VAL B O 1
ATOM 2697 N N . PRO B 1 160 ? 11.398 -20.875 -19.188 1 88.62 160 PRO B N 1
ATOM 2698 C CA . PRO B 1 160 ? 11.281 -22.312 -19.438 1 88.62 160 PRO B CA 1
ATOM 2699 C C . PRO B 1 160 ? 10.5 -23.047 -18.344 1 88.62 160 PRO B C 1
ATOM 2701 O O . PRO B 1 160 ? 10.609 -22.688 -17.156 1 88.62 160 PRO B O 1
ATOM 2704 N N . GLU B 1 161 ? 9.773 -23.984 -18.766 1 83.88 161 GLU B N 1
ATOM 2705 C CA . GLU B 1 161 ? 8.914 -24.719 -17.859 1 83.88 161 GLU B CA 1
ATOM 2706 C C . GLU B 1 161 ? 9.711 -25.312 -16.703 1 83.88 161 GLU B C 1
ATOM 2708 O O . GLU B 1 161 ? 9.219 -25.391 -15.57 1 83.88 161 GLU B O 1
ATOM 2713 N N . GLU B 1 162 ? 10.891 -25.766 -16.938 1 83.25 162 GLU B N 1
ATOM 2714 C CA . GLU B 1 162 ? 11.734 -26.391 -15.93 1 83.25 162 GLU B CA 1
ATOM 2715 C C . GLU B 1 162 ? 12.086 -25.406 -14.82 1 83.25 162 GLU B C 1
ATOM 2717 O O . GLU B 1 162 ? 12.469 -25.828 -13.719 1 83.25 162 GLU B O 1
ATOM 2722 N N . LYS B 1 163 ? 11.922 -24.156 -15.102 1 80.56 163 LYS B N 1
ATOM 2723 C CA . LYS B 1 163 ? 12.242 -23.125 -14.125 1 80.56 163 LYS B CA 1
ATOM 2724 C C . LYS B 1 163 ? 10.992 -22.641 -13.398 1 80.56 163 LYS B C 1
ATOM 2726 O O . LYS B 1 163 ? 11.07 -21.766 -12.539 1 80.56 163 LYS B O 1
ATOM 2731 N N . MET B 1 164 ? 9.922 -23.109 -13.828 1 78.44 164 MET B N 1
ATOM 2732 C CA . MET B 1 164 ? 8.664 -22.734 -13.203 1 78.44 164 MET B CA 1
ATOM 2733 C C . MET B 1 164 ? 8.125 -23.859 -12.328 1 78.44 164 MET B C 1
ATOM 2735 O O . MET B 1 164 ? 6.98 -24.297 -12.492 1 78.44 164 MET B O 1
ATOM 2739 N N . THR B 1 165 ? 8.984 -24.406 -11.594 1 80.56 165 THR B N 1
ATOM 2740 C CA . THR B 1 165 ? 8.625 -25.469 -10.664 1 80.56 165 THR B CA 1
ATOM 2741 C C . THR B 1 165 ? 8.57 -24.953 -9.234 1 80.56 165 THR B C 1
ATOM 2743 O O . THR B 1 165 ? 9.062 -23.859 -8.945 1 80.56 165 THR B O 1
ATOM 2746 N N . LEU B 1 166 ? 7.883 -25.734 -8.43 1 83.12 166 LEU B N 1
ATOM 2747 C CA . LEU B 1 166 ? 7.895 -25.406 -7.008 1 83.12 166 LEU B CA 1
ATOM 2748 C C . LEU B 1 166 ? 9.32 -25.297 -6.484 1 83.12 166 LEU B C 1
ATOM 2750 O O . LEU B 1 166 ? 9.633 -24.406 -5.695 1 83.12 166 LEU B O 1
ATOM 2754 N N . GLN B 1 167 ? 10.117 -26.203 -6.891 1 85.38 167 GLN B N 1
ATOM 2755 C CA . GLN B 1 167 ? 11.5 -26.219 -6.438 1 85.38 167 GLN B CA 1
ATOM 2756 C C . GLN B 1 167 ? 12.227 -24.938 -6.809 1 85.38 167 GLN B C 1
ATOM 2758 O O . GLN B 1 167 ? 12.945 -24.359 -5.992 1 85.38 167 GLN B O 1
ATOM 2763 N N . SER B 1 168 ? 12.047 -24.531 -8.016 1 82.81 168 SER B N 1
ATOM 2764 C CA . SER B 1 168 ? 12.672 -23.281 -8.445 1 82.81 168 SER B CA 1
ATOM 2765 C C . SER B 1 168 ? 12.086 -22.078 -7.699 1 82.81 168 SER B C 1
ATOM 2767 O O . SER B 1 168 ? 12.812 -21.141 -7.352 1 82.81 168 SER B O 1
ATOM 2769 N N . ALA B 1 169 ? 10.82 -22.141 -7.453 1 82.31 169 ALA B N 1
ATOM 2770 C CA . ALA B 1 169 ? 10.141 -21.062 -6.754 1 82.31 169 ALA B CA 1
ATOM 2771 C C . ALA B 1 169 ? 10.656 -20.922 -5.324 1 82.31 169 ALA B C 1
ATOM 2773 O O . ALA B 1 169 ? 10.766 -19.812 -4.805 1 82.31 169 ALA B O 1
ATOM 2774 N N . LEU B 1 170 ? 10.953 -22.016 -4.754 1 86.38 170 LEU B N 1
ATOM 2775 C CA . LEU B 1 170 ? 11.422 -22.031 -3.371 1 86.38 170 LEU B CA 1
ATOM 2776 C C . LEU B 1 170 ? 12.75 -21.312 -3.236 1 86.38 170 LEU B C 1
ATOM 2778 O O . LEU B 1 170 ? 13.055 -20.75 -2.182 1 86.38 170 LEU B O 1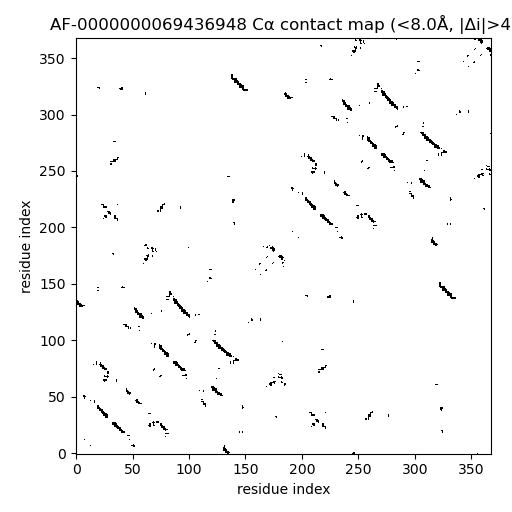
ATOM 2782 N N . GLU B 1 171 ? 13.539 -21.281 -4.254 1 84.38 171 GLU B N 1
ATOM 2783 C CA . GLU B 1 171 ? 14.852 -20.641 -4.219 1 84.38 171 GLU B CA 1
ATOM 2784 C C . GLU B 1 171 ? 14.719 -19.125 -4.062 1 84.38 171 GLU B C 1
ATOM 2786 O O . GLU B 1 171 ? 15.516 -18.5 -3.363 1 84.38 171 GLU B O 1
ATOM 2791 N N . THR B 1 172 ? 13.719 -18.594 -4.57 1 83.69 172 THR B N 1
ATOM 2792 C CA . THR B 1 172 ? 13.594 -17.141 -4.555 1 83.69 172 THR B CA 1
ATOM 2793 C C . THR B 1 172 ? 12.414 -16.719 -3.68 1 83.69 172 THR B C 1
ATOM 2795 O O . THR B 1 172 ? 12.383 -15.586 -3.189 1 83.69 172 THR B O 1
ATOM 2798 N N . ASN B 1 173 ? 11.477 -17.609 -3.459 1 92 173 ASN B N 1
ATOM 2799 C CA . ASN B 1 173 ? 10.242 -17.234 -2.777 1 92 173 ASN B CA 1
ATOM 2800 C C . ASN B 1 173 ? 10.008 -18.094 -1.539 1 92 173 ASN B C 1
ATOM 2802 O O . ASN B 1 173 ? 8.891 -18.156 -1.02 1 92 173 ASN B O 1
ATOM 2806 N N . GLY B 1 174 ? 11.047 -18.719 -1.108 1 94.5 174 GLY B N 1
ATOM 2807 C CA . GLY B 1 174 ? 10.891 -19.625 0.022 1 94.5 174 GLY B CA 1
ATOM 2808 C C . GLY B 1 174 ? 10.797 -18.906 1.353 1 94.5 174 GLY B C 1
ATOM 2809 O O . GLY B 1 174 ? 10.312 -19.469 2.338 1 94.5 174 GLY B O 1
ATOM 2810 N N . SER B 1 175 ? 11.328 -17.719 1.375 1 96.12 175 SER B N 1
ATOM 2811 C CA . SER B 1 175 ? 11.312 -16.953 2.617 1 96.12 175 SER B CA 1
ATOM 2812 C C . SER B 1 175 ? 11.18 -15.461 2.344 1 96.12 175 SER B C 1
ATOM 2814 O O . SER B 1 175 ? 11.445 -15.008 1.229 1 96.12 175 SER B O 1
ATOM 2816 N N . SER B 1 176 ? 10.711 -14.773 3.316 1 96.38 176 SER B N 1
ATOM 2817 C CA . SER B 1 176 ? 10.664 -13.32 3.25 1 96.38 176 SER B CA 1
ATOM 2818 C C . SER B 1 176 ? 12.031 -12.711 3.518 1 96.38 176 SER B C 1
ATOM 2820 O O . SER B 1 176 ? 12.984 -13.422 3.836 1 96.38 176 SER B O 1
ATOM 2822 N N . ILE B 1 177 ? 12.109 -11.406 3.422 1 94.94 177 ILE B N 1
ATOM 2823 C CA . ILE B 1 177 ? 13.367 -10.711 3.656 1 94.94 177 ILE B CA 1
ATOM 2824 C C . ILE B 1 177 ? 13.758 -10.828 5.129 1 94.94 177 ILE B C 1
ATOM 2826 O O . ILE B 1 177 ? 14.922 -10.633 5.488 1 94.94 177 ILE B O 1
ATOM 2830 N N . ASP B 1 178 ? 12.773 -11.148 6.035 1 96.69 178 ASP B N 1
ATOM 2831 C CA . ASP B 1 178 ? 13.047 -11.32 7.457 1 96.69 178 ASP B CA 1
ATOM 2832 C C . ASP B 1 178 ? 13.273 -12.797 7.797 1 96.69 178 ASP B C 1
ATOM 2834 O O . ASP B 1 178 ? 13.344 -13.164 8.977 1 96.69 178 ASP B O 1
ATOM 2838 N N . GLY B 1 179 ? 13.234 -13.617 6.797 1 96.31 179 GLY B N 1
ATOM 2839 C CA . GLY B 1 179 ? 13.531 -15.023 6.992 1 96.31 179 GLY B CA 1
ATOM 2840 C C . GLY B 1 179 ? 12.312 -15.852 7.348 1 96.31 179 GLY B C 1
ATOM 2841 O O . GLY B 1 179 ? 12.445 -17 7.77 1 96.31 179 GLY B O 1
ATOM 2842 N N . LEU B 1 180 ? 11.133 -15.359 7.301 1 97.38 180 LEU B N 1
ATOM 2843 C CA . LEU B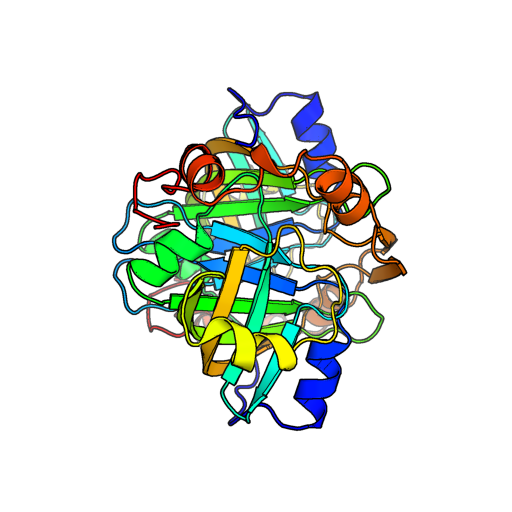 1 180 ? 9.914 -16.125 7.551 1 97.38 180 LEU B CA 1
ATOM 2844 C C . LEU B 1 180 ? 9.602 -17.047 6.383 1 97.38 180 LEU B C 1
ATOM 2846 O O . LEU B 1 180 ? 9.75 -16.656 5.219 1 97.38 180 LEU B O 1
ATOM 2850 N N . PRO B 1 181 ? 9.125 -18.219 6.672 1 96.94 181 PRO B N 1
ATOM 2851 C CA . PRO B 1 181 ? 8.773 -19.125 5.578 1 96.94 181 PRO B CA 1
ATOM 2852 C C . PRO B 1 181 ? 7.617 -18.609 4.73 1 96.94 181 PRO B C 1
ATOM 2854 O O . PRO B 1 181 ? 6.664 -18.031 5.262 1 96.94 181 PRO B O 1
ATOM 2857 N N . ALA B 1 182 ? 7.738 -18.797 3.418 1 96.44 182 ALA B N 1
ATOM 2858 C CA . ALA B 1 182 ? 6.707 -18.391 2.469 1 96.44 182 ALA B CA 1
ATOM 2859 C C . ALA B 1 182 ? 6.191 -19.578 1.674 1 96.44 182 ALA B C 1
ATOM 2861 O O . ALA B 1 182 ? 5.332 -20.328 2.152 1 96.44 182 ALA B O 1
ATOM 2862 N N . LEU B 1 183 ? 6.688 -19.766 0.431 1 94.44 183 LEU B N 1
ATOM 2863 C CA . LEU B 1 183 ? 6.266 -20.922 -0.337 1 94.44 183 LEU B CA 1
ATOM 2864 C C . LEU B 1 183 ? 6.777 -22.219 0.302 1 94.44 183 LEU B C 1
ATOM 2866 O O . LEU B 1 183 ? 7.84 -22.219 0.924 1 94.44 183 LEU B O 1
ATOM 2870 N N . ARG B 1 184 ? 6.016 -23.312 0.16 1 92.06 184 ARG B N 1
ATOM 2871 C CA . ARG B 1 184 ? 6.418 -24.594 0.724 1 92.06 184 ARG B CA 1
ATOM 2872 C C . ARG B 1 184 ? 5.859 -25.75 -0.097 1 92.06 184 ARG B C 1
ATOM 2874 O O . ARG B 1 184 ? 4.863 -25.594 -0.805 1 92.06 184 ARG B O 1
#

Foldseek 3Di:
DFDWDPWCDPVNQVVVLPFQKKKKWFFAPDDPTDIDIDIDGDHQQKHDPDRFKIKGFDFADQEFVVQLRLVRPQWMKIWDFDLAPAGKIKIFTFGKHKAFCPHPCNVVVVVRTPDPDDQGRTIMIMGGTDIITMDGRVVRHHDDDDDDDCVVVVVRVPDDPVCRDLVNSCVRYQAGPVRGGGRD/DFDWDPWCDPVNQVVVLPFQKKKKWFFADDDPTDIDIDIDGDHQQKHDPDRFKIKGFDFADQEFVVQLRLVRPQWMKIWDFDLAPQGKIKIFTFGKHKAFCPHPCNVVVVVRTPDPDDQGRTIMIMGGTDIITMDGNVVRHHDDDDDDDCVVVVVRVPDDPVCRDLVNSCVRYQAGPVRGGGRD

pLDDT: mean 95.05, std 5.38, range [59.09, 98.94]